Protein AF-A0A1Z8Z419-F1 (afdb_monomer)

Structure (mmCIF, N/CA/C/O backbone):
data_AF-A0A1Z8Z419-F1
#
_entry.id   AF-A0A1Z8Z419-F1
#
loop_
_atom_site.group_PDB
_atom_site.id
_atom_site.type_symbol
_atom_site.label_atom_id
_atom_site.label_alt_id
_atom_site.label_comp_id
_atom_site.label_asym_id
_atom_site.label_entity_id
_atom_site.label_seq_id
_atom_site.pdbx_PDB_ins_code
_atom_site.Cartn_x
_atom_site.Cartn_y
_atom_site.Cartn_z
_atom_site.occupancy
_atom_site.B_iso_or_equiv
_atom_site.auth_seq_id
_atom_site.auth_comp_id
_atom_site.auth_asym_id
_atom_site.auth_atom_id
_atom_site.pdbx_PDB_model_num
ATOM 1 N N . MET A 1 1 ? -2.558 16.679 44.660 1.00 35.88 1 MET A N 1
ATOM 2 C CA . MET A 1 1 ? -3.022 16.884 43.266 1.00 35.88 1 MET A CA 1
ATOM 3 C C . MET A 1 1 ? -3.114 15.535 42.572 1.00 35.88 1 MET A C 1
ATOM 5 O O . MET A 1 1 ? -2.219 14.718 42.742 1.00 35.88 1 MET A O 1
ATOM 9 N N . LYS A 1 2 ? -4.251 15.266 41.921 1.00 35.47 2 LYS A N 1
ATOM 10 C CA . LYS A 1 2 ? -4.724 13.932 41.516 1.00 35.47 2 LYS A CA 1
ATOM 11 C C . LYS A 1 2 ? -3.727 13.196 40.605 1.00 35.47 2 LYS A C 1
ATOM 13 O O . LYS A 1 2 ? -3.492 13.616 39.478 1.00 35.47 2 LYS A O 1
ATOM 18 N N . LYS A 1 3 ? -3.212 12.053 41.074 1.00 37.56 3 LYS A N 1
ATOM 19 C CA . LYS A 1 3 ? -2.674 10.998 40.206 1.00 37.56 3 LYS A CA 1
ATOM 20 C C . LYS A 1 3 ? -3.856 10.409 39.432 1.00 37.56 3 LYS A C 1
ATOM 22 O O . LYS A 1 3 ? -4.642 9.655 39.996 1.00 37.56 3 LYS A O 1
ATOM 27 N N . SER A 1 4 ? -4.009 10.801 38.171 1.00 37.88 4 SER A N 1
ATOM 28 C CA . SER A 1 4 ? -4.866 10.093 37.220 1.00 37.88 4 SER A CA 1
ATOM 29 C C . SER A 1 4 ? -4.265 8.706 37.001 1.00 37.88 4 SER A C 1
ATOM 31 O O . SER A 1 4 ? -3.250 8.566 36.319 1.00 37.88 4 SER A O 1
ATOM 33 N N . PHE A 1 5 ? -4.843 7.691 37.638 1.00 40.78 5 PHE A N 1
ATOM 34 C CA . PHE A 1 5 ? -4.544 6.300 37.329 1.00 40.78 5 PHE A CA 1
ATOM 35 C C . PHE A 1 5 ? -5.052 6.017 35.910 1.00 40.78 5 PHE A C 1
ATOM 37 O O . PHE A 1 5 ? -6.254 5.988 35.670 1.00 40.78 5 PHE A O 1
ATOM 44 N N . PHE A 1 6 ? -4.127 5.855 34.963 1.00 45.72 6 PHE A N 1
ATOM 45 C CA . PHE A 1 6 ? -4.425 5.388 33.611 1.00 45.72 6 PHE A CA 1
ATOM 46 C C . PHE A 1 6 ? -5.063 3.999 33.690 1.00 45.72 6 PHE A C 1
ATOM 48 O O . PHE A 1 6 ? -4.383 3.027 34.028 1.00 45.72 6 PHE A O 1
ATOM 55 N N . ASN A 1 7 ? -6.348 3.879 33.356 1.00 46.81 7 ASN A N 1
ATOM 56 C CA . ASN A 1 7 ? -7.024 2.586 33.312 1.00 46.81 7 ASN A CA 1
ATOM 57 C C . ASN A 1 7 ? -6.780 1.923 31.944 1.00 46.81 7 ASN A C 1
ATOM 59 O O . ASN A 1 7 ? -7.666 1.800 31.104 1.00 46.81 7 ASN A O 1
ATOM 63 N N . LYS A 1 8 ? -5.524 1.512 31.715 1.00 52.34 8 LYS A N 1
ATOM 64 C CA . LYS A 1 8 ? -4.985 0.969 30.448 1.00 52.34 8 LYS A CA 1
ATOM 65 C C . LYS A 1 8 ? -5.813 -0.194 29.857 1.00 52.34 8 LYS A C 1
ATOM 67 O O . LYS A 1 8 ? -5.704 -0.474 28.666 1.00 52.34 8 LYS A O 1
ATOM 72 N N . ASN A 1 9 ? -6.634 -0.855 30.678 1.00 57.41 9 ASN A N 1
ATOM 73 C CA . ASN A 1 9 ? -7.455 -2.007 30.302 1.00 57.41 9 ASN A CA 1
ATOM 74 C C . ASN A 1 9 ? -8.809 -1.655 29.666 1.00 57.41 9 ASN A C 1
ATOM 76 O O . ASN A 1 9 ? -9.369 -2.509 28.987 1.00 57.41 9 ASN A O 1
ATOM 80 N N . GLU A 1 10 ? -9.343 -0.443 29.849 1.00 71.38 10 GLU A N 1
ATOM 81 C CA . GLU A 1 10 ? -10.640 -0.079 29.255 1.00 71.38 10 GLU A CA 1
ATOM 82 C C . GLU A 1 10 ? -10.502 0.499 27.845 1.00 71.38 10 GLU A C 1
ATOM 84 O O . GLU A 1 10 ? -11.386 0.293 27.014 1.00 71.38 10 GLU A O 1
ATOM 89 N N . 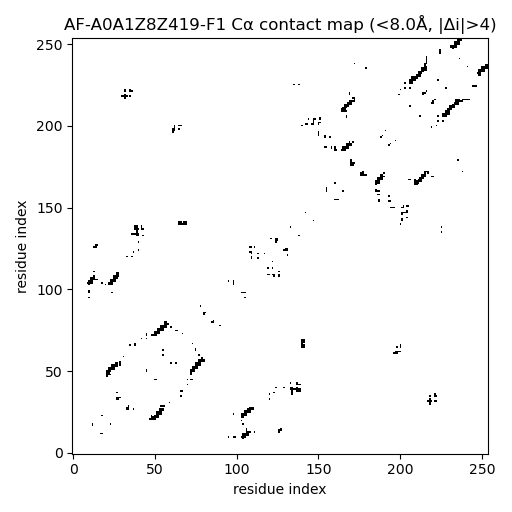THR A 1 11 ? -9.414 1.214 27.559 1.00 86.50 11 THR A N 1
ATOM 90 C CA . THR A 1 11 ? -9.189 1.887 26.269 1.00 86.50 11 THR A CA 1
ATOM 91 C C . THR A 1 11 ? -8.845 0.894 25.154 1.00 86.50 11 THR A C 1
ATOM 93 O O . THR A 1 11 ? -9.251 1.076 24.007 1.00 86.50 11 THR A O 1
ATOM 96 N N . LEU A 1 12 ? -8.119 -0.181 25.470 1.00 90.88 12 LEU A N 1
ATOM 97 C CA . LEU A 1 12 ? -7.667 -1.168 24.490 1.00 90.88 12 LEU A CA 1
ATOM 98 C C . LEU A 1 12 ? -8.714 -2.261 24.261 1.00 90.88 12 LEU A C 1
ATOM 100 O O . LEU A 1 12 ? -9.163 -2.922 25.195 1.00 90.88 12 LEU A O 1
ATOM 104 N N . VAL A 1 13 ? -9.013 -2.535 22.994 1.00 91.19 13 VAL A N 1
ATOM 105 C CA . VAL A 1 13 ? -9.854 -3.663 22.589 1.00 91.19 13 VAL A CA 1
ATOM 106 C C . VAL A 1 13 ? -9.100 -4.610 21.662 1.00 91.19 13 VAL A C 1
ATOM 108 O O . VAL A 1 13 ? -8.218 -4.211 20.900 1.00 91.19 13 VAL A O 1
ATOM 111 N N . LYS A 1 14 ? -9.468 -5.893 21.714 1.00 87.31 14 LYS A N 1
ATOM 112 C CA . LYS A 1 14 ? -8.864 -6.951 20.890 1.00 87.31 14 LYS A CA 1
ATOM 113 C C . LYS A 1 14 ? -9.718 -7.314 19.683 1.00 87.31 14 LYS A C 1
ATOM 115 O O . LYS A 1 14 ? -9.192 -7.792 18.682 1.00 87.31 14 LYS A O 1
ATOM 120 N N . LYS A 1 15 ? -11.033 -7.120 19.783 1.00 89.19 15 LYS A N 1
ATOM 121 C CA . LYS A 1 15 ? -12.026 -7.484 18.767 1.00 89.19 15 LYS A CA 1
ATOM 122 C C . LYS A 1 15 ? -12.908 -6.279 18.464 1.00 89.19 15 LYS A C 1
ATOM 124 O O . LYS A 1 15 ? -13.294 -5.567 19.387 1.00 89.19 15 LYS A O 1
ATOM 129 N N . LEU A 1 16 ? -13.316 -6.124 17.203 1.00 90.00 16 LEU A N 1
ATOM 130 C CA . LEU A 1 16 ? -14.263 -5.073 16.798 1.00 90.00 16 LEU A CA 1
ATOM 131 C C . LEU A 1 16 ? -15.574 -5.119 17.590 1.00 90.00 16 LEU A C 1
ATOM 133 O O . LEU A 1 16 ? -16.093 -4.080 17.963 1.00 90.00 16 LEU A O 1
ATOM 137 N N . SER A 1 17 ? -16.064 -6.313 17.937 1.00 89.31 17 SER A N 1
ATO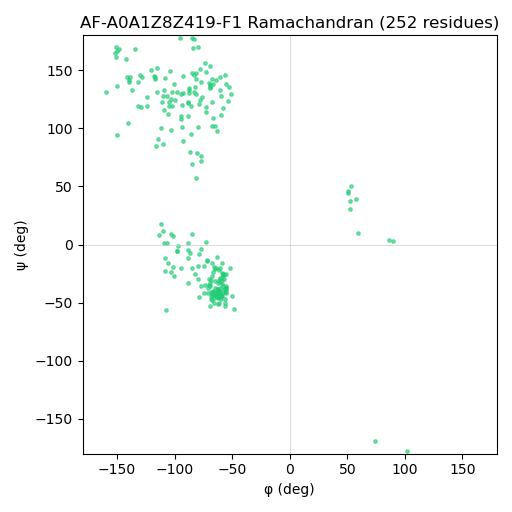M 138 C CA . SER A 1 17 ? -17.308 -6.485 18.704 1.00 89.31 17 SER A CA 1
ATOM 139 C C . SER A 1 17 ? -17.276 -5.897 20.124 1.00 89.31 17 SER A C 1
ATOM 141 O O . SER A 1 17 ? -18.302 -5.890 20.798 1.00 89.31 17 SER A O 1
ATOM 143 N N . GLN A 1 18 ? -16.102 -5.493 20.620 1.00 90.06 18 GLN A N 1
ATOM 144 C CA . GLN A 1 18 ? -15.946 -4.827 21.917 1.00 90.06 18 GLN A CA 1
ATOM 145 C C . GLN A 1 18 ? -16.092 -3.303 21.812 1.00 90.06 18 GLN A C 1
ATOM 147 O O . GLN A 1 18 ? -16.200 -2.640 22.839 1.00 90.06 18 GLN A O 1
ATOM 152 N N . VAL A 1 19 ? -16.094 -2.753 20.597 1.00 90.88 19 VAL A N 1
ATOM 153 C CA . VAL A 1 19 ? -16.373 -1.340 20.350 1.00 90.88 19 VAL A CA 1
ATOM 154 C C . VAL A 1 19 ? -17.885 -1.179 20.241 1.00 90.88 19 VAL A C 1
ATOM 156 O O . VAL A 1 19 ? -18.521 -1.818 19.406 1.00 90.88 19 VAL A O 1
ATOM 159 N N . LYS A 1 20 ? -18.461 -0.378 21.137 1.00 86.31 20 LYS A N 1
ATOM 160 C CA . LYS A 1 20 ? -19.891 -0.032 21.141 1.00 86.31 20 LYS A CA 1
ATOM 161 C C . LYS A 1 20 ? -20.148 1.357 20.557 1.00 86.31 20 LYS A C 1
ATOM 163 O O . LYS A 1 20 ? -21.274 1.640 20.173 1.00 86.31 20 LYS A O 1
ATOM 168 N N . ASP A 1 21 ? -19.112 2.187 20.514 1.00 88.56 21 ASP A N 1
ATOM 169 C CA . ASP A 1 21 ? -19.155 3.551 20.010 1.00 88.56 21 ASP A CA 1
ATOM 170 C C . ASP A 1 21 ? -19.145 3.582 18.478 1.00 88.56 21 ASP A C 1
ATOM 172 O O . ASP A 1 21 ? -18.520 2.743 17.830 1.00 88.56 21 ASP A O 1
ATOM 176 N N . ASP A 1 22 ? -19.747 4.619 17.896 1.00 93.38 22 ASP A N 1
ATOM 177 C CA . ASP A 1 22 ? -19.717 4.861 16.447 1.00 93.38 22 ASP A CA 1
ATOM 178 C C . ASP A 1 22 ? -18.338 5.342 15.953 1.00 93.38 22 ASP A C 1
ATOM 180 O O . ASP A 1 22 ? -18.170 5.694 14.783 1.00 93.38 22 ASP A O 1
ATOM 184 N N . SER A 1 23 ? -17.344 5.436 16.838 1.00 97.00 23 SER A N 1
ATOM 185 C CA . SER A 1 23 ? -16.003 5.914 16.521 1.00 97.00 23 SER A CA 1
ATOM 186 C C . SER A 1 23 ? -14.926 5.104 17.228 1.00 97.00 23 SER A C 1
ATOM 188 O O . SER A 1 23 ? -15.074 4.741 18.393 1.00 97.00 23 SER A O 1
ATOM 190 N N . LEU A 1 24 ? -13.814 4.845 16.541 1.00 97.31 24 LEU A N 1
ATOM 191 C CA . LEU A 1 24 ? -12.664 4.160 17.131 1.00 97.31 24 LEU A CA 1
ATOM 192 C C . LEU A 1 24 ? -11.337 4.621 16.541 1.00 97.31 24 LEU A C 1
ATOM 194 O O . LEU A 1 24 ? -11.284 5.244 15.482 1.00 97.31 24 LEU A O 1
ATOM 198 N N . ILE A 1 25 ? -10.257 4.218 17.201 1.00 98.00 25 ILE A N 1
ATOM 199 C CA . ILE A 1 25 ? -8.910 4.246 16.643 1.00 98.00 25 ILE A CA 1
ATOM 200 C C . ILE A 1 25 ? -8.528 2.828 16.218 1.00 98.00 25 ILE A C 1
ATOM 202 O O . ILE A 1 25 ? -8.645 1.888 17.006 1.00 98.00 25 ILE A O 1
ATOM 206 N N . ILE A 1 26 ? -8.025 2.668 14.996 1.00 97.12 26 ILE A N 1
ATOM 207 C CA . ILE A 1 26 ? -7.400 1.426 14.535 1.00 97.12 26 ILE A CA 1
ATOM 208 C C . ILE A 1 26 ? -5.892 1.648 14.498 1.00 97.12 26 ILE A C 1
ATOM 210 O O . ILE A 1 26 ? -5.388 2.510 13.780 1.00 97.12 26 ILE A O 1
ATOM 214 N N . PHE A 1 27 ? -5.175 0.847 15.279 1.00 95.25 27 PHE A N 1
ATOM 215 C CA . PHE A 1 27 ? -3.720 0.830 15.355 1.00 95.25 27 PHE A CA 1
ATOM 216 C C . PHE A 1 27 ? -3.211 -0.476 14.721 1.00 95.25 27 PHE A C 1
ATOM 218 O O . PHE A 1 27 ? -3.091 -1.483 15.428 1.00 95.25 27 PHE A O 1
ATOM 225 N N . PRO A 1 28 ? -2.999 -0.523 13.391 1.00 93.44 28 PRO A N 1
ATOM 226 C CA . PRO A 1 28 ? -2.475 -1.702 12.707 1.00 93.44 28 PRO A CA 1
ATOM 227 C C . PRO A 1 28 ? -0.947 -1.763 12.795 1.00 93.44 28 PRO A C 1
ATOM 229 O O . PRO A 1 28 ? -0.302 -0.835 13.287 1.00 93.44 28 PRO A O 1
ATOM 232 N N . HIS A 1 29 ? -0.353 -2.836 12.265 1.00 90.56 29 HIS A N 1
ATOM 233 C CA . HIS A 1 29 ? 1.060 -2.788 11.888 1.00 90.56 29 HIS A CA 1
ATOM 234 C C . HIS A 1 29 ? 1.310 -1.633 10.924 1.00 90.56 29 HIS A C 1
ATOM 236 O O . HIS A 1 29 ? 0.516 -1.353 10.028 1.00 90.56 29 HIS A O 1
ATOM 242 N N . LEU A 1 30 ? 2.420 -0.940 11.146 1.00 91.50 30 LEU A N 1
ATOM 243 C CA . LEU A 1 30 ? 2.647 0.381 10.573 1.00 91.50 30 LEU A CA 1
ATOM 244 C C . LEU A 1 30 ? 3.496 0.348 9.293 1.00 91.50 30 LEU A C 1
ATOM 246 O O . LEU A 1 30 ? 3.771 1.399 8.716 1.00 91.50 30 LEU A O 1
ATOM 250 N N . GLY A 1 31 ? 3.952 -0.828 8.853 1.00 91.75 31 GLY A N 1
ATOM 251 C CA . GLY A 1 31 ? 4.636 -0.974 7.572 1.00 91.75 31 GLY A CA 1
ATOM 252 C C . GLY A 1 31 ? 3.692 -0.647 6.415 1.00 91.75 31 GLY A C 1
ATOM 253 O O . GLY A 1 31 ? 2.524 -1.021 6.444 1.00 91.75 31 GLY A O 1
ATOM 254 N N . LEU A 1 32 ? 4.183 0.022 5.367 1.00 94.25 32 LEU A N 1
ATOM 255 C CA . LEU A 1 32 ? 3.339 0.378 4.217 1.00 94.25 32 LEU A CA 1
ATOM 256 C C . LEU A 1 32 ? 2.713 -0.863 3.549 1.00 94.25 32 LEU A C 1
ATOM 258 O O . LEU A 1 32 ? 1.567 -0.817 3.115 1.00 94.25 32 LEU A O 1
ATOM 262 N N . GLY A 1 33 ? 3.429 -1.993 3.529 1.00 94.69 33 GLY A N 1
ATOM 263 C CA . GLY A 1 33 ? 2.888 -3.274 3.066 1.00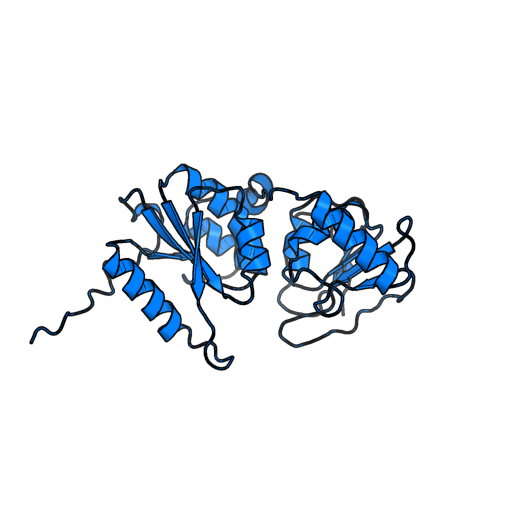 94.69 33 GLY A CA 1
ATOM 264 C C . GLY A 1 33 ? 1.703 -3.757 3.906 1.00 94.69 33 GLY A C 1
ATOM 265 O O . GLY A 1 33 ? 0.670 -4.120 3.349 1.00 94.69 33 GLY A O 1
ATOM 266 N N . ASP A 1 34 ? 1.802 -3.679 5.236 1.00 94.12 34 ASP A N 1
ATOM 267 C CA . ASP A 1 34 ? 0.699 -4.026 6.141 1.00 94.12 34 ASP A CA 1
ATOM 268 C C . ASP A 1 34 ? -0.518 -3.121 5.923 1.00 94.12 34 ASP A C 1
ATOM 270 O O . ASP A 1 34 ? -1.655 -3.587 5.969 1.00 94.12 34 ASP A O 1
ATOM 274 N N . GLN A 1 35 ? -0.296 -1.834 5.658 1.00 96.38 35 GLN A N 1
ATOM 275 C CA . GLN A 1 35 ? -1.367 -0.873 5.387 1.00 96.38 35 GLN A CA 1
ATOM 276 C C . GLN A 1 35 ? -2.104 -1.200 4.080 1.00 96.38 35 GLN A C 1
ATOM 278 O O . GLN A 1 35 ? -3.334 -1.216 4.059 1.00 96.38 35 GLN A O 1
ATOM 283 N N . ILE A 1 36 ? -1.369 -1.552 3.019 1.00 97.75 36 ILE A N 1
ATOM 284 C CA . ILE A 1 36 ? -1.935 -2.015 1.740 1.00 97.75 36 ILE A CA 1
ATOM 285 C C . ILE A 1 36 ? -2.768 -3.286 1.947 1.00 97.75 36 ILE A C 1
ATOM 287 O O . ILE A 1 36 ? -3.901 -3.378 1.479 1.00 97.75 36 ILE A O 1
ATOM 291 N N . ILE A 1 37 ? -2.243 -4.248 2.709 1.00 96.31 37 ILE A N 1
ATOM 292 C CA . ILE A 1 37 ? -2.949 -5.488 3.053 1.00 96.31 37 ILE A CA 1
ATOM 293 C C . ILE A 1 37 ? -4.238 -5.194 3.831 1.00 96.31 37 ILE A C 1
ATOM 295 O O . ILE A 1 37 ? -5.262 -5.841 3.594 1.00 96.31 37 ILE A O 1
ATOM 299 N N . ASN A 1 38 ? -4.209 -4.234 4.756 1.00 96.31 38 ASN A N 1
ATOM 300 C CA . ASN A 1 38 ? -5.346 -3.894 5.609 1.00 96.31 38 ASN A CA 1
ATOM 301 C C . ASN A 1 38 ? -6.400 -3.013 4.926 1.00 96.31 38 ASN A C 1
ATOM 303 O O . ASN A 1 38 ? -7.534 -3.012 5.396 1.00 96.31 38 ASN A O 1
ATOM 307 N N . LYS A 1 39 ? -6.097 -2.325 3.817 1.00 97.62 39 LYS A N 1
ATOM 308 C CA . LYS A 1 39 ? -7.058 -1.442 3.125 1.00 97.62 39 LYS A CA 1
ATOM 309 C C . LYS A 1 39 ? -8.408 -2.117 2.860 1.00 97.62 39 LYS A C 1
ATOM 311 O O . LYS A 1 39 ? -9.446 -1.527 3.146 1.00 97.62 39 LYS A O 1
ATOM 316 N N . GLY A 1 40 ? -8.405 -3.369 2.394 1.00 97.44 40 GLY A N 1
ATOM 317 C CA . GLY A 1 40 ? -9.636 -4.133 2.164 1.00 97.44 40 GLY A CA 1
ATOM 318 C C . GLY A 1 40 ? -10.480 -4.332 3.430 1.00 97.44 40 GLY A C 1
ATOM 319 O O . GLY A 1 40 ? -11.689 -4.100 3.420 1.00 97.44 40 GLY A O 1
ATOM 320 N N . ALA A 1 41 ? -9.843 -4.676 4.552 1.00 96.56 41 ALA A N 1
ATOM 321 C CA . ALA A 1 41 ? -10.500 -4.731 5.854 1.00 96.56 41 ALA A CA 1
ATOM 322 C C . ALA A 1 41 ? -11.028 -3.359 6.287 1.00 96.56 41 ALA A C 1
ATOM 324 O O . ALA A 1 41 ? -12.170 -3.272 6.726 1.00 96.56 41 ALA A O 1
ATOM 325 N N . ILE A 1 42 ? -10.245 -2.287 6.139 1.00 97.69 42 ILE A N 1
ATOM 326 C CA . ILE A 1 42 ? -10.684 -0.937 6.516 1.00 97.69 42 ILE A CA 1
ATOM 327 C C . ILE A 1 42 ? -11.903 -0.501 5.693 1.00 97.69 42 ILE A C 1
ATOM 329 O O . ILE A 1 42 ? -12.845 0.019 6.279 1.00 97.69 42 ILE A O 1
ATOM 333 N N . ASN A 1 43 ? -11.955 -0.804 4.392 1.00 97.56 43 ASN A N 1
ATOM 334 C CA . ASN A 1 43 ? -13.127 -0.555 3.539 1.00 97.56 43 ASN A CA 1
ATOM 335 C C . ASN A 1 43 ? -14.390 -1.311 4.002 1.00 97.56 43 ASN A C 1
ATOM 337 O O . ASN A 1 43 ? -15.512 -0.851 3.791 1.00 97.56 43 ASN A O 1
ATOM 341 N N . VAL A 1 44 ? -14.238 -2.488 4.615 1.00 96.75 44 VAL A N 1
ATOM 342 C CA . VAL A 1 44 ? -15.366 -3.243 5.189 1.00 96.75 44 VAL A CA 1
ATOM 343 C C . VAL A 1 44 ? -15.765 -2.664 6.544 1.00 96.75 44 VAL A C 1
ATOM 345 O O . VAL A 1 44 ? -16.949 -2.476 6.817 1.00 96.75 44 VAL A O 1
ATOM 348 N N . VAL A 1 45 ? -14.781 -2.375 7.396 1.00 96.06 45 VAL A N 1
ATOM 349 C CA . VAL A 1 45 ? -14.998 -1.870 8.754 1.00 96.06 45 VAL A CA 1
ATOM 350 C C . VAL A 1 45 ? -15.610 -0.472 8.728 1.00 96.06 45 VAL A C 1
ATOM 352 O O . VAL A 1 45 ? -16.550 -0.230 9.480 1.00 96.06 45 VAL A O 1
ATOM 355 N N . SER A 1 46 ? -15.156 0.413 7.836 1.00 96.69 46 SER A N 1
ATOM 356 C CA . SER A 1 46 ? -15.626 1.800 7.724 1.00 96.69 46 SER A CA 1
ATOM 357 C C . SER A 1 46 ? -17.132 1.917 7.502 1.00 96.69 46 SER A C 1
ATOM 359 O O . SER A 1 46 ? -17.730 2.887 7.944 1.00 96.69 46 SER A O 1
ATOM 361 N N . LYS A 1 47 ? -17.787 0.908 6.922 1.00 95.44 47 LYS A N 1
ATOM 362 C CA . LYS A 1 47 ? -19.249 0.890 6.738 1.00 95.44 47 LYS A CA 1
ATOM 363 C C . LYS A 1 47 ? -20.040 0.869 8.052 1.00 95.44 47 LYS A C 1
ATOM 365 O O . LYS A 1 47 ? -21.219 1.199 8.046 1.00 95.44 47 LYS A O 1
ATOM 370 N N . ASN A 1 48 ? -19.413 0.464 9.157 1.00 94.88 48 ASN A N 1
ATOM 371 C CA . ASN A 1 48 ? -20.070 0.279 10.454 1.00 94.88 48 ASN A CA 1
ATOM 372 C C . ASN A 1 48 ? -19.723 1.368 11.480 1.00 94.88 48 ASN A C 1
ATOM 374 O O . ASN A 1 48 ? -20.170 1.281 12.619 1.00 94.88 48 ASN A O 1
ATOM 378 N N . PHE A 1 49 ? -18.917 2.367 11.109 1.00 96.75 49 PHE A N 1
ATOM 379 C CA . PHE A 1 49 ? -18.471 3.421 12.020 1.00 96.75 49 PHE A CA 1
ATOM 380 C C . PHE A 1 49 ? -18.656 4.796 11.381 1.00 96.75 49 PHE A C 1
ATOM 382 O O . PHE A 1 49 ? -18.351 5.000 10.209 1.00 96.75 49 PHE A O 1
ATOM 389 N N . LYS A 1 50 ? -19.104 5.775 12.169 1.00 97.31 50 LYS A N 1
ATOM 390 C CA . LYS A 1 50 ? -19.183 7.178 11.737 1.00 97.31 50 LYS A CA 1
ATOM 391 C C . LYS A 1 50 ? -17.806 7.813 11.588 1.00 97.31 50 LYS A C 1
ATOM 393 O O . LYS A 1 50 ? -17.652 8.723 10.783 1.00 97.31 50 LYS A O 1
ATOM 398 N N . LYS A 1 51 ? -16.817 7.358 12.365 1.00 98.25 51 LYS A N 1
ATOM 399 C CA . LYS A 1 51 ? -15.441 7.858 12.289 1.00 98.25 51 LYS A CA 1
ATOM 400 C C . LYS A 1 51 ? -14.426 6.783 12.662 1.00 98.25 51 LYS A C 1
ATOM 402 O O . LYS A 1 51 ? -14.571 6.093 13.666 1.00 98.25 51 LYS A O 1
ATOM 407 N N . ILE A 1 52 ? -13.355 6.681 11.893 1.00 98.50 52 ILE A N 1
ATOM 408 C CA . ILE A 1 52 ? -12.196 5.851 12.206 1.00 98.50 52 ILE A CA 1
ATOM 409 C C . ILE A 1 52 ? -10.966 6.743 12.189 1.00 98.50 52 ILE A C 1
ATOM 411 O O . ILE A 1 52 ? -10.701 7.415 11.199 1.00 98.50 52 ILE A O 1
ATOM 415 N N . TYR A 1 53 ? -10.188 6.711 13.262 1.00 98.44 53 TYR A N 1
ATOM 416 C CA . TYR A 1 53 ? -8.843 7.270 13.284 1.00 98.44 53 TYR A CA 1
ATOM 417 C C . TYR A 1 53 ? -7.852 6.151 12.966 1.00 98.44 53 TYR A C 1
ATOM 419 O O . TYR A 1 53 ? -7.693 5.218 13.758 1.00 98.44 53 TYR A O 1
ATOM 427 N N . LEU A 1 54 ? -7.214 6.198 11.802 1.00 98.31 54 LEU A N 1
ATOM 428 C CA . LEU A 1 54 ? -6.286 5.165 11.356 1.00 98.31 54 LEU A CA 1
ATOM 429 C C . LEU A 1 54 ? -4.842 5.600 11.593 1.00 98.31 54 LEU A C 1
ATOM 431 O O . LEU A 1 54 ? -4.409 6.643 11.110 1.00 98.31 54 LEU A O 1
ATOM 435 N N . VAL A 1 55 ? -4.080 4.789 12.323 1.00 97.50 55 VAL A N 1
ATOM 436 C CA . VAL A 1 55 ? -2.709 5.147 12.700 1.00 97.50 55 VAL A CA 1
ATOM 437 C C . VAL A 1 55 ? -1.700 4.738 11.627 1.00 97.50 55 VAL A C 1
ATOM 439 O O . VAL A 1 55 ? -1.725 3.609 11.131 1.00 97.50 55 VAL A O 1
ATOM 442 N N . SER A 1 56 ? -0.776 5.646 11.298 1.00 96.06 56 SER A N 1
ATOM 443 C CA . SER A 1 56 ? 0.350 5.373 10.396 1.00 96.06 56 SER A CA 1
ATOM 444 C C . SER A 1 56 ? 1.574 6.240 10.696 1.00 96.06 56 SER A C 1
ATOM 446 O O . SER A 1 56 ? 1.490 7.252 11.390 1.00 96.06 56 SER A O 1
ATOM 448 N N . TRP A 1 57 ? 2.733 5.862 10.158 1.00 93.69 57 TRP A N 1
ATOM 449 C CA . TRP A 1 57 ? 3.931 6.696 10.239 1.00 93.69 57 TRP A CA 1
ATOM 450 C C . TRP A 1 57 ? 3.807 7.946 9.371 1.00 93.69 57 TRP A C 1
ATOM 452 O O . TRP A 1 57 ? 3.423 7.848 8.205 1.00 93.69 57 TRP A O 1
ATOM 462 N N . ARG A 1 58 ? 4.273 9.095 9.880 1.00 93.38 58 ARG A N 1
ATOM 463 C CA . ARG A 1 58 ? 4.324 10.346 9.105 1.00 93.38 58 ARG A CA 1
ATOM 464 C C . ARG A 1 58 ? 5.099 10.217 7.797 1.00 93.38 58 ARG A C 1
ATOM 466 O O . ARG A 1 58 ? 4.686 10.759 6.782 1.00 93.38 58 ARG A O 1
ATOM 473 N N . LYS A 1 59 ? 6.190 9.444 7.779 1.00 91.25 59 LYS A N 1
ATOM 474 C CA . LYS A 1 59 ? 6.996 9.224 6.561 1.00 91.25 59 LYS A CA 1
ATOM 475 C C . LYS A 1 59 ? 6.212 8.610 5.390 1.00 91.25 59 LYS A C 1
ATOM 477 O O . LYS A 1 59 ? 6.713 8.619 4.271 1.00 91.25 59 LYS A O 1
ATOM 482 N N . PHE A 1 60 ? 5.031 8.043 5.647 1.00 94.25 60 PHE A N 1
ATOM 483 C CA . PHE A 1 60 ? 4.140 7.490 4.630 1.00 94.25 60 PHE A CA 1
ATOM 484 C C . PHE A 1 60 ? 2.950 8.403 4.311 1.00 94.25 60 PHE A C 1
ATOM 486 O O . PHE A 1 60 ? 2.067 7.965 3.586 1.00 94.25 60 PHE A O 1
ATOM 493 N N . GLN A 1 61 ? 2.917 9.644 4.812 1.00 95.88 61 GLN A N 1
ATOM 494 C CA . GLN A 1 61 ? 1.773 10.552 4.696 1.00 95.88 61 GLN A CA 1
ATOM 495 C C . GLN A 1 61 ? 1.219 10.636 3.266 1.00 95.88 61 GLN A C 1
ATOM 497 O O . GLN A 1 61 ? 0.065 10.284 3.063 1.00 95.88 61 GLN A O 1
ATOM 502 N N . ASN A 1 62 ? 2.045 10.969 2.267 1.00 95.88 62 ASN A N 1
ATOM 503 C CA . ASN A 1 62 ? 1.590 11.078 0.871 1.00 95.88 62 ASN A CA 1
ATOM 504 C C . ASN A 1 62 ? 0.910 9.797 0.365 1.00 95.88 62 ASN A C 1
ATOM 506 O O . ASN A 1 62 ? -0.111 9.853 -0.311 1.00 95.88 62 ASN A O 1
ATOM 510 N N . SER A 1 63 ? 1.469 8.634 0.707 1.00 96.62 63 SER A N 1
ATOM 511 C CA . SER A 1 63 ? 0.907 7.340 0.315 1.00 96.62 63 SER A CA 1
ATOM 512 C C . SER A 1 63 ? -0.388 7.036 1.076 1.00 96.62 63 SER A C 1
ATOM 514 O O . SER A 1 63 ? -1.346 6.541 0.497 1.00 96.62 63 SER A O 1
ATOM 516 N N . MET A 1 64 ? -0.438 7.322 2.375 1.00 97.62 64 MET A N 1
ATOM 517 C CA . MET A 1 64 ? -1.583 6.993 3.225 1.00 97.62 64 MET A CA 1
ATOM 518 C C . MET A 1 64 ? -2.778 7.914 2.984 1.00 97.62 64 MET A C 1
ATOM 520 O O . MET A 1 64 ? -3.896 7.415 2.890 1.00 97.62 64 MET A O 1
ATOM 524 N N . ASP A 1 65 ? -2.539 9.219 2.832 1.00 97.19 65 ASP A N 1
ATOM 525 C CA . ASP A 1 65 ? -3.569 10.189 2.454 1.00 97.19 65 ASP A CA 1
ATOM 526 C C . ASP A 1 65 ? -4.196 9.779 1.113 1.00 97.19 65 ASP A C 1
ATOM 528 O O . ASP A 1 65 ? -5.415 9.765 0.982 1.00 97.19 65 ASP A O 1
ATOM 532 N N . TYR A 1 66 ? -3.379 9.335 0.149 1.00 97.62 66 TYR A N 1
ATOM 533 C CA . TYR A 1 66 ? -3.863 8.832 -1.138 1.00 97.62 66 TYR A CA 1
ATOM 534 C C . TYR A 1 66 ? -4.644 7.512 -1.013 1.00 97.62 66 TYR A C 1
ATOM 536 O O . TYR A 1 66 ? -5.738 7.380 -1.556 1.00 97.62 66 TYR A O 1
ATOM 544 N N . LEU A 1 67 ? -4.113 6.530 -0.273 1.00 97.75 67 LEU A N 1
ATOM 545 C CA . LEU A 1 67 ? -4.725 5.204 -0.090 1.00 97.75 67 LEU A CA 1
ATOM 546 C C . LEU A 1 67 ? -6.127 5.268 0.533 1.00 97.75 67 LEU A C 1
ATOM 548 O O . LEU A 1 67 ? -6.946 4.379 0.297 1.00 97.75 67 LEU A O 1
ATOM 552 N N . TYR A 1 68 ? -6.385 6.274 1.368 1.00 97.81 68 TYR A N 1
ATOM 553 C CA . TYR A 1 68 ? -7.636 6.421 2.112 1.00 97.81 68 TYR A CA 1
ATOM 554 C C . TYR A 1 68 ? -8.477 7.629 1.683 1.00 97.81 68 TYR A C 1
ATOM 556 O O . TYR A 1 68 ? -9.499 7.888 2.312 1.00 97.81 68 TYR A O 1
ATOM 564 N N . ALA A 1 69 ? -8.110 8.318 0.597 1.00 96.56 69 ALA A N 1
ATOM 565 C CA . ALA A 1 69 ? -8.830 9.488 0.088 1.00 96.56 69 ALA A CA 1
ATOM 566 C C . ALA A 1 69 ? -10.302 9.208 -0.275 1.00 96.56 69 ALA A C 1
ATOM 568 O O . ALA A 1 69 ? -11.123 10.118 -0.256 1.00 96.56 69 ALA A O 1
ATOM 569 N N . ASP A 1 70 ? -10.647 7.955 -0.589 1.00 95.81 70 ASP A N 1
ATOM 570 C CA . ASP A 1 70 ? -12.010 7.509 -0.902 1.00 95.81 70 ASP A CA 1
ATOM 571 C C . ASP A 1 70 ? -12.901 7.297 0.336 1.00 95.81 70 ASP A C 1
ATOM 573 O O . ASP A 1 70 ? -14.096 7.039 0.191 1.00 95.81 70 ASP A O 1
ATOM 577 N N . LEU A 1 71 ? -12.347 7.373 1.550 1.00 97.12 71 LEU A N 1
ATOM 578 C CA . LEU A 1 71 ? -13.073 7.129 2.794 1.00 97.12 71 LEU A CA 1
ATOM 579 C C . LEU A 1 71 ? -13.176 8.397 3.649 1.00 97.12 71 LEU A C 1
ATOM 581 O O . LEU A 1 71 ? -12.360 8.630 4.536 1.00 97.12 71 LEU A O 1
ATOM 585 N N . GLU A 1 72 ? -14.245 9.170 3.460 1.00 96.62 72 GLU A N 1
ATOM 586 C CA . GLU A 1 72 ? -14.493 10.426 4.195 1.00 96.62 72 GLU A CA 1
ATOM 587 C C . GLU A 1 72 ? -14.564 10.250 5.724 1.00 96.62 72 GLU A C 1
ATOM 589 O O . GLU A 1 72 ? -14.254 11.160 6.498 1.00 96.62 72 GLU A O 1
ATOM 594 N N . ASN A 1 73 ? -14.963 9.062 6.183 1.00 98.00 73 ASN A N 1
ATOM 595 C CA . ASN A 1 73 ? -15.052 8.734 7.600 1.00 98.00 73 ASN A CA 1
ATOM 596 C C . ASN A 1 73 ? -13.750 8.169 8.191 1.00 98.00 73 ASN A C 1
ATOM 598 O O . ASN A 1 73 ? -13.727 7.853 9.382 1.00 98.00 73 ASN A O 1
ATOM 602 N N . VAL A 1 74 ? -12.672 8.053 7.411 1.00 98.38 74 VAL A N 1
ATOM 603 C CA . VAL A 1 74 ? -11.346 7.649 7.894 1.00 98.38 74 VAL A CA 1
ATOM 604 C C . VAL A 1 74 ? -10.434 8.871 7.964 1.00 98.38 74 VAL A C 1
ATOM 606 O O . VAL A 1 74 ? -10.210 9.562 6.982 1.00 98.38 74 VAL A O 1
ATOM 609 N N . GLU A 1 75 ? -9.887 9.140 9.145 1.00 98.12 75 GLU A N 1
ATOM 610 C CA . GLU A 1 75 ? -8.915 10.206 9.381 1.00 98.12 75 GLU A CA 1
ATOM 611 C C . GLU A 1 75 ? -7.575 9.618 9.792 1.00 98.12 75 GLU A C 1
ATOM 613 O O . GLU A 1 75 ? -7.495 8.770 10.683 1.00 98.12 75 GLU A O 1
ATOM 618 N N . MET A 1 76 ? -6.511 10.086 9.152 1.00 98.00 76 MET A N 1
ATOM 619 C CA . MET A 1 76 ? -5.168 9.614 9.438 1.00 98.00 76 MET A CA 1
ATOM 620 C C . MET A 1 76 ? -4.625 10.248 10.722 1.00 98.00 76 MET A C 1
ATOM 622 O O . MET A 1 76 ? -4.529 11.466 10.847 1.00 98.00 76 MET A O 1
ATOM 626 N N . LEU A 1 77 ? -4.213 9.406 11.669 1.00 97.00 77 LEU A N 1
ATOM 627 C CA . LEU A 1 77 ? -3.486 9.804 12.869 1.00 97.00 77 LEU A CA 1
ATOM 628 C C . LEU A 1 77 ? -2.009 9.458 12.677 1.00 97.00 77 LEU A C 1
ATOM 630 O O . LEU A 1 77 ? -1.581 8.313 12.850 1.00 97.00 77 LEU A O 1
ATOM 634 N N . TYR A 1 78 ? -1.225 10.462 12.293 1.00 95.44 78 TYR A N 1
ATOM 635 C CA . TYR A 1 78 ? 0.195 10.285 12.023 1.00 95.44 78 TYR A CA 1
ATOM 636 C C . TYR A 1 78 ? 1.039 10.315 13.291 1.00 95.44 78 TYR A C 1
ATOM 638 O O . TYR A 1 78 ? 0.889 11.191 14.141 1.00 95.44 78 TYR A O 1
ATOM 646 N N . ILE A 1 79 ? 1.977 9.375 13.376 1.00 92.62 79 ILE A N 1
ATOM 647 C CA . ILE A 1 79 ? 3.013 9.354 14.406 1.00 92.62 79 ILE A CA 1
ATOM 648 C C . ILE A 1 79 ? 4.382 9.687 13.804 1.00 92.62 79 ILE A C 1
ATOM 650 O O . ILE A 1 79 ? 4.777 9.156 12.759 1.00 92.62 79 ILE A O 1
ATOM 654 N N . GLU A 1 80 ? 5.101 10.581 14.479 1.00 86.12 80 GLU A N 1
ATOM 655 C CA . GLU A 1 80 ? 6.449 11.004 14.103 1.00 86.12 80 GLU A CA 1
ATOM 656 C C . GLU A 1 80 ? 7.484 10.079 14.740 1.00 86.12 80 GLU A C 1
ATOM 658 O O . GLU A 1 80 ? 7.519 9.990 15.970 1.00 86.12 80 GLU A O 1
ATOM 663 N N . PRO A 1 81 ? 8.353 9.412 13.966 1.00 72.44 81 PRO A N 1
ATOM 664 C CA . PRO A 1 81 ? 9.480 8.715 14.557 1.00 72.44 81 PRO A CA 1
ATOM 665 C C . PRO A 1 81 ? 10.465 9.729 15.167 1.00 72.44 81 PRO A C 1
ATOM 667 O O . PRO A 1 81 ? 10.980 10.600 14.470 1.00 72.44 81 PRO A O 1
ATOM 670 N N . LYS A 1 82 ? 10.765 9.620 16.464 1.00 64.56 82 LYS A N 1
ATOM 671 C CA . LYS A 1 82 ? 11.851 10.365 17.114 1.00 64.56 82 LYS A CA 1
ATOM 672 C C . LYS A 1 82 ? 13.195 9.741 16.742 1.00 64.56 82 LYS A C 1
ATOM 674 O O . LYS A 1 82 ? 13.391 8.550 16.942 1.00 64.56 82 LYS A O 1
ATOM 679 N N . ASN A 1 83 ? 14.125 10.549 16.231 1.00 60.66 83 ASN A N 1
ATOM 680 C CA . ASN A 1 83 ? 15.537 10.190 16.017 1.00 60.66 83 ASN A CA 1
ATOM 681 C C . ASN A 1 83 ? 15.787 8.893 15.221 1.00 60.66 83 ASN A C 1
ATOM 683 O O . ASN A 1 83 ? 16.782 8.216 15.450 1.00 60.66 83 ASN A O 1
ATOM 687 N N . ASN A 1 84 ? 14.896 8.530 14.290 1.00 55.09 84 ASN A N 1
ATOM 688 C CA . ASN A 1 84 ? 14.921 7.242 13.577 1.00 55.09 84 ASN A CA 1
ATOM 689 C C . ASN A 1 84 ? 14.826 5.992 14.481 1.00 55.09 84 ASN A C 1
ATOM 691 O O . ASN A 1 84 ? 14.950 4.874 13.981 1.00 55.09 84 ASN A O 1
ATOM 695 N N . GLU A 1 85 ? 14.536 6.155 15.773 1.00 58.16 85 GLU A N 1
ATOM 696 C CA . GLU A 1 85 ? 14.316 5.059 16.709 1.00 58.16 85 GLU A CA 1
ATOM 697 C C . GLU A 1 85 ? 12.825 4.716 16.787 1.00 58.16 85 GLU A C 1
ATOM 699 O O . GLU A 1 85 ? 11.941 5.566 16.963 1.00 58.16 85 GLU A O 1
ATOM 704 N N . VAL A 1 86 ? 12.523 3.426 16.645 1.00 64.44 86 VAL A N 1
ATOM 705 C CA . VAL A 1 86 ? 11.161 2.921 16.800 1.00 64.44 86 VAL A CA 1
ATOM 706 C C . VAL A 1 86 ? 10.916 2.620 18.279 1.00 64.44 86 VAL A C 1
ATOM 708 O O . VAL A 1 86 ? 10.960 1.469 18.699 1.00 64.44 86 VAL A O 1
ATOM 711 N N . ASP A 1 87 ? 10.635 3.653 19.075 1.00 76.38 87 ASP A N 1
ATOM 712 C CA . ASP A 1 87 ? 10.092 3.479 20.426 1.00 76.38 87 ASP A CA 1
ATOM 713 C C . ASP A 1 87 ? 8.582 3.223 20.366 1.00 76.38 87 ASP A C 1
ATOM 715 O O . ASP A 1 87 ? 7.734 4.104 20.548 1.00 76.38 87 ASP A O 1
ATOM 719 N N . PHE A 1 88 ? 8.251 1.978 20.037 1.00 76.06 88 PHE A N 1
ATOM 720 C CA . PHE A 1 88 ? 6.878 1.536 19.848 1.00 76.06 88 PHE A CA 1
ATOM 721 C C . PHE A 1 88 ? 5.986 1.810 21.069 1.00 76.06 88 PHE A C 1
ATOM 723 O O . PHE A 1 88 ? 4.824 2.191 20.899 1.00 76.06 88 PHE A O 1
ATOM 730 N N . ASP A 1 89 ? 6.521 1.666 22.283 1.00 79.06 89 ASP A N 1
ATOM 731 C CA . ASP A 1 89 ? 5.766 1.874 23.517 1.00 79.06 89 ASP A CA 1
ATOM 732 C C . ASP A 1 89 ? 5.406 3.348 23.712 1.00 79.06 89 ASP A C 1
ATOM 734 O O . ASP A 1 89 ? 4.262 3.659 24.058 1.00 79.06 89 ASP A O 1
ATOM 738 N N . ASN A 1 90 ? 6.324 4.270 23.410 1.00 81.12 90 ASN A N 1
ATOM 739 C CA . ASN A 1 90 ? 6.040 5.704 23.471 1.00 81.12 90 ASN A CA 1
ATOM 740 C C . ASN A 1 90 ? 5.061 6.175 22.385 1.00 81.12 90 ASN A C 1
ATOM 742 O O . ASN A 1 90 ? 4.209 7.038 22.650 1.00 81.12 90 ASN A O 1
ATOM 746 N N . TYR A 1 91 ? 5.114 5.604 21.178 1.00 85.81 91 TYR A N 1
ATOM 747 C CA . TYR A 1 91 ? 4.122 5.921 20.143 1.00 85.81 91 TYR A CA 1
ATOM 748 C C . TYR A 1 91 ? 2.745 5.383 20.505 1.00 85.81 91 TYR A C 1
ATOM 750 O O . TYR A 1 91 ? 1.753 6.109 20.419 1.00 85.81 91 TYR A O 1
ATOM 758 N N . PHE A 1 92 ? 2.680 4.139 20.981 1.00 86.75 92 PHE A N 1
ATOM 759 C CA . PHE A 1 92 ? 1.431 3.559 21.449 1.00 86.75 92 PHE A CA 1
ATOM 760 C C . PHE A 1 92 ? 0.859 4.353 22.632 1.00 86.75 92 PHE A C 1
ATOM 762 O O . PHE A 1 92 ? -0.339 4.632 22.657 1.00 86.75 92 PHE A O 1
ATOM 769 N N . LEU A 1 93 ? 1.708 4.815 23.558 1.00 87.62 93 LEU A N 1
ATOM 770 C CA . LEU A 1 93 ? 1.295 5.692 24.653 1.00 87.62 93 LEU A CA 1
ATOM 771 C C . LEU A 1 93 ? 0.669 6.994 24.135 1.00 87.62 93 LEU A C 1
ATOM 773 O O . LEU A 1 93 ? -0.375 7.412 24.636 1.00 87.62 93 LEU A O 1
ATOM 777 N N . SER A 1 94 ? 1.268 7.619 23.120 1.00 89.38 94 SER A N 1
ATOM 778 C CA . SER A 1 94 ? 0.724 8.832 22.493 1.00 89.38 94 SER A CA 1
ATOM 779 C C . SER A 1 94 ? -0.664 8.593 21.894 1.00 89.38 94 SER A C 1
ATOM 781 O O . SER A 1 94 ? -1.576 9.388 22.122 1.00 89.38 94 SER A O 1
ATOM 783 N N . VAL A 1 95 ? -0.859 7.455 21.221 1.00 93.12 95 VAL A N 1
ATOM 784 C CA . VAL A 1 95 ? -2.169 7.057 20.685 1.00 93.12 95 VAL A CA 1
ATOM 785 C C . VAL A 1 95 ? -3.185 6.828 21.803 1.00 93.12 95 VAL A C 1
ATOM 787 O O . VAL A 1 95 ? -4.305 7.321 21.708 1.00 93.12 95 VAL A O 1
ATOM 790 N N . THR A 1 96 ? -2.809 6.147 22.890 1.00 92.12 96 THR A N 1
ATOM 791 C CA . THR A 1 96 ? -3.726 5.938 24.025 1.00 92.12 96 THR A CA 1
ATOM 792 C C . THR A 1 96 ? -4.095 7.240 24.733 1.00 92.12 96 THR A C 1
ATOM 794 O O . THR A 1 96 ? -5.256 7.426 25.069 1.00 92.12 96 THR A O 1
ATOM 797 N N . LYS A 1 97 ? -3.165 8.196 24.872 1.00 92.00 97 LYS A N 1
ATOM 798 C CA . LYS A 1 97 ? -3.475 9.523 25.430 1.00 92.00 97 LYS A CA 1
ATOM 799 C C . LYS A 1 97 ? -4.478 10.285 24.566 1.00 92.00 97 LYS A C 1
ATOM 801 O O . LYS A 1 97 ? -5.389 10.914 25.100 1.00 92.00 97 LYS A O 1
ATOM 806 N N . PHE A 1 98 ? -4.322 10.225 23.242 1.00 93.88 98 PHE A N 1
ATOM 807 C CA . PHE A 1 98 ? -5.295 10.806 22.318 1.00 93.88 98 PHE A CA 1
ATOM 808 C C . PHE A 1 98 ? -6.659 10.117 22.453 1.00 93.88 98 PHE A C 1
ATOM 810 O O . PHE A 1 98 ? -7.676 10.799 22.579 1.00 93.88 98 PHE A O 1
ATOM 817 N N . ALA A 1 99 ? -6.672 8.784 22.506 1.00 95.50 99 ALA A N 1
ATOM 818 C CA . ALA A 1 99 ? -7.882 7.994 22.702 1.00 95.50 99 ALA A CA 1
ATOM 819 C C . ALA A 1 99 ? -8.631 8.392 23.981 1.00 95.50 99 ALA A C 1
ATOM 821 O O . ALA A 1 99 ? -9.811 8.722 23.910 1.00 95.50 99 ALA A O 1
ATOM 822 N N . ASP A 1 100 ? -7.934 8.459 25.118 1.00 93.00 100 ASP A N 1
ATOM 823 C CA . ASP A 1 100 ? -8.506 8.844 26.411 1.00 93.00 100 ASP A CA 1
ATOM 824 C C . ASP A 1 100 ? -9.072 10.274 26.366 1.00 93.00 100 ASP A C 1
ATOM 826 O O . ASP A 1 100 ? -10.172 10.526 26.853 1.00 93.00 100 ASP A O 1
ATOM 830 N N . SER A 1 101 ? -8.372 11.206 25.703 1.00 93.50 101 SER A N 1
ATOM 831 C CA . SER A 1 101 ? -8.832 12.598 25.548 1.00 93.50 101 SER A CA 1
ATOM 832 C C . SER A 1 101 ? -10.112 12.736 24.715 1.00 93.50 101 SER A C 1
ATOM 834 O O . SER A 1 101 ? -10.812 13.745 24.808 1.00 93.50 101 SER A O 1
ATOM 836 N N . LYS A 1 102 ? -10.408 11.729 23.887 1.00 92.62 102 LYS A N 1
ATOM 837 C CA . LYS A 1 102 ? -11.586 11.654 23.017 1.00 92.62 102 LYS A CA 1
ATOM 838 C C . LYS A 1 102 ? -12.604 10.607 23.480 1.00 92.62 102 LYS A C 1
ATOM 840 O O . LYS A 1 102 ? -13.619 10.445 22.813 1.00 92.62 102 LYS A O 1
ATOM 845 N N . ASN A 1 103 ? -12.344 9.913 24.592 1.00 92.38 103 ASN A N 1
ATOM 846 C CA . ASN A 1 103 ? -13.113 8.757 25.055 1.00 92.38 103 ASN A CA 1
ATOM 847 C C . ASN A 1 103 ? -13.313 7.679 23.962 1.00 92.38 103 ASN A C 1
ATOM 849 O O . ASN A 1 103 ? -14.413 7.172 23.767 1.00 92.38 103 ASN A O 1
ATOM 853 N N . LEU A 1 104 ? -12.252 7.354 23.217 1.00 95.12 104 LEU A N 1
ATOM 854 C CA . LEU A 1 104 ? -12.277 6.378 22.122 1.00 95.12 104 LEU A CA 1
ATOM 855 C C . LEU A 1 104 ? -11.636 5.052 22.526 1.00 95.12 104 LEU A C 1
ATOM 857 O O . LEU A 1 104 ? -10.661 5.012 23.276 1.00 95.12 104 LEU A O 1
ATOM 861 N N . LYS A 1 105 ? -12.125 3.955 21.944 1.00 96.00 105 LYS A N 1
ATOM 862 C CA . LYS A 1 105 ? -11.444 2.658 22.013 1.00 96.00 105 LYS A CA 1
ATOM 863 C C . LYS A 1 105 ? -10.349 2.555 20.953 1.00 96.00 105 LYS A C 1
ATOM 865 O O . LYS A 1 105 ? -10.500 3.045 19.835 1.00 96.00 105 LYS A O 1
ATOM 870 N N . VAL A 1 106 ? -9.265 1.862 21.295 1.00 95.69 106 VAL A N 1
ATOM 871 C CA . VAL A 1 106 ? -8.149 1.553 20.394 1.00 95.69 106 VAL A CA 1
ATOM 872 C C . VAL A 1 106 ? -8.180 0.067 20.063 1.00 95.69 106 VAL A C 1
ATOM 874 O O . VAL A 1 106 ? -7.966 -0.771 20.937 1.00 95.69 106 VAL A O 1
ATOM 877 N N . LEU A 1 107 ? -8.403 -0.272 18.795 1.00 94.62 107 LEU A N 1
ATOM 878 C CA . LEU A 1 107 ? -8.217 -1.623 18.279 1.00 94.62 107 LEU A CA 1
ATOM 879 C C . LEU A 1 107 ? -6.776 -1.791 17.803 1.00 94.62 107 LEU A C 1
ATOM 881 O O . LEU A 1 107 ? -6.384 -1.246 16.772 1.00 94.62 107 LEU A O 1
ATOM 885 N N . LYS A 1 108 ? -5.995 -2.596 18.525 1.00 91.38 108 LYS A N 1
ATOM 886 C CA . LYS A 1 108 ? -4.622 -2.936 18.137 1.00 91.38 108 LYS A CA 1
ATOM 887 C C . LYS A 1 108 ? -4.631 -4.124 17.169 1.00 91.38 108 LYS A C 1
ATOM 889 O O . LYS A 1 108 ? -4.712 -5.276 17.593 1.00 91.38 108 LYS A O 1
ATOM 894 N N . LEU A 1 109 ? -4.595 -3.847 15.868 1.00 90.12 109 LEU A N 1
ATOM 895 C CA . LEU A 1 109 ? -4.808 -4.828 14.802 1.00 90.12 109 LEU A CA 1
ATOM 896 C C . LEU A 1 109 ? -3.502 -5.529 14.396 1.00 90.12 109 LEU A C 1
ATOM 898 O O . LEU A 1 109 ? -2.537 -4.894 13.987 1.00 90.12 109 LEU A O 1
ATOM 902 N N . GLY A 1 110 ? -3.486 -6.858 14.487 1.00 82.44 110 GLY A N 1
ATOM 903 C CA . GLY A 1 110 ? -2.389 -7.716 14.041 1.00 82.44 110 GLY A CA 1
ATOM 904 C C . GLY A 1 110 ? -1.299 -8.004 15.071 1.00 82.44 110 GLY A C 1
ATOM 905 O O . GLY A 1 110 ? -0.331 -8.693 14.751 1.00 82.44 110 GLY A O 1
ATOM 906 N N . TYR A 1 111 ? -1.444 -7.519 16.304 1.00 79.62 111 TYR A N 1
ATOM 907 C CA . TYR A 1 111 ? -0.458 -7.706 17.378 1.00 79.62 111 TYR A CA 1
ATOM 908 C C . TYR A 1 111 ? -0.789 -8.854 18.338 1.00 79.62 111 TYR A C 1
ATOM 910 O O . TYR A 1 111 ? 0.007 -9.161 19.223 1.00 79.62 111 TYR A O 1
ATOM 918 N N . GLU A 1 112 ? -1.955 -9.484 18.190 1.00 71.06 112 GLU A N 1
ATOM 919 C CA . GLU A 1 112 ? -2.306 -10.680 18.955 1.00 71.06 112 GLU A CA 1
ATOM 920 C C . GLU A 1 112 ? -1.502 -11.893 18.449 1.00 71.06 112 GLU A C 1
A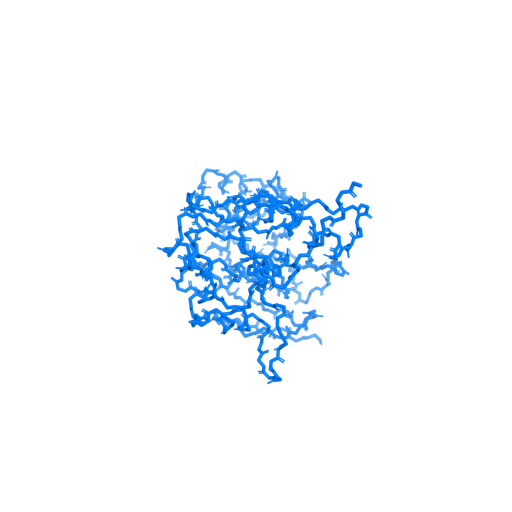TOM 922 O O . GLU A 1 112 ? -1.154 -11.980 17.268 1.00 71.06 112 GLU A O 1
ATOM 927 N N . HIS A 1 113 ? -1.184 -12.833 19.347 1.00 59.06 113 HIS A N 1
ATOM 928 C CA . HIS A 1 113 ? -0.308 -13.965 19.038 1.00 59.06 113 HIS A CA 1
ATOM 929 C C . HIS A 1 113 ? -0.781 -14.745 17.804 1.00 59.06 113 HIS A C 1
ATOM 931 O O . HIS A 1 113 ? -1.896 -15.275 17.758 1.00 59.06 113 HIS A O 1
ATOM 937 N N . LYS A 1 114 ? 0.112 -14.859 16.814 1.00 64.25 114 LYS A N 1
ATOM 938 C CA . LYS A 1 114 ? -0.089 -15.710 15.640 1.00 64.25 114 LYS A CA 1
ATOM 939 C C . LYS A 1 114 ? -0.269 -17.151 16.108 1.00 64.25 114 LYS A C 1
ATOM 941 O O . LYS A 1 114 ? 0.577 -17.686 16.824 1.00 64.25 114 LYS A O 1
ATOM 946 N N . LYS A 1 115 ? -1.345 -17.808 15.670 1.00 68.75 115 LYS A N 1
ATOM 947 C CA . LYS A 1 115 ? -1.392 -19.272 15.742 1.00 68.75 115 LYS A CA 1
ATOM 948 C C . LYS A 1 115 ? -0.335 -19.821 14.781 1.00 68.75 115 LYS A C 1
ATOM 950 O O . LYS A 1 115 ? -0.180 -19.301 13.675 1.00 68.75 115 LYS A O 1
ATOM 955 N N . LYS A 1 116 ? 0.392 -20.855 15.209 1.00 73.88 116 LYS A N 1
ATOM 956 C CA . LYS A 1 116 ? 1.401 -21.536 14.387 1.00 73.88 116 LYS A CA 1
ATOM 957 C C . LYS A 1 116 ? 0.782 -21.958 13.045 1.00 73.88 116 LYS A C 1
ATOM 959 O O . LYS A 1 116 ? -0.333 -22.471 13.030 1.00 73.88 116 LYS A O 1
ATOM 964 N N . GLY A 1 117 ? 1.503 -21.726 11.947 1.00 75.44 117 GLY A N 1
ATOM 965 C CA . GLY A 1 117 ? 1.090 -22.123 10.594 1.00 75.44 117 GLY A CA 1
ATOM 966 C C . GLY A 1 117 ? 0.194 -21.133 9.844 1.00 75.44 117 GLY A C 1
ATOM 967 O O . GLY A 1 117 ? -0.218 -21.445 8.736 1.00 75.44 117 GLY A O 1
ATOM 968 N N . ILE A 1 118 ? -0.104 -19.956 10.407 1.00 79.56 118 ILE A N 1
ATOM 969 C CA . ILE A 1 118 ? -0.940 -18.946 9.740 1.00 79.56 118 ILE A CA 1
ATOM 970 C C . ILE A 1 118 ? -0.072 -17.777 9.268 1.00 79.56 118 ILE A C 1
ATOM 972 O O . ILE A 1 118 ? 0.668 -17.216 10.091 1.00 79.56 118 ILE A O 1
ATOM 976 N N . PRO A 1 119 ? -0.162 -17.377 7.986 1.00 84.81 119 PRO A N 1
ATOM 977 C CA . PRO A 1 119 ? 0.518 -16.191 7.494 1.00 84.81 119 PRO A CA 1
ATOM 978 C C . PRO A 1 119 ? 0.144 -14.938 8.289 1.00 84.81 119 PRO A C 1
ATOM 980 O O . PRO A 1 119 ? -0.979 -14.774 8.766 1.00 84.81 119 PRO A O 1
ATOM 983 N N . PHE A 1 120 ? 1.098 -14.022 8.449 1.00 84.75 120 PHE A N 1
ATOM 984 C CA . PHE A 1 120 ? 0.905 -12.863 9.323 1.00 84.75 120 PHE A CA 1
ATOM 985 C C . PHE A 1 120 ? -0.265 -11.972 8.887 1.00 84.75 120 PHE A C 1
ATOM 987 O O . PHE A 1 120 ? -1.001 -11.483 9.739 1.00 84.75 120 PHE A O 1
ATOM 994 N N . TYR A 1 121 ? -0.450 -11.810 7.578 1.00 87.00 121 TYR A N 1
ATOM 995 C CA . TYR A 1 121 ? -1.489 -10.971 6.995 1.00 87.00 121 TYR A CA 1
ATOM 996 C C . TYR A 1 121 ? -2.893 -11.543 7.205 1.00 87.00 121 TYR A C 1
ATOM 998 O O . TYR A 1 121 ? -3.831 -10.789 7.449 1.00 87.00 121 TYR A O 1
ATOM 1006 N N . GLU A 1 122 ? -3.047 -12.869 7.216 1.00 89.06 122 GLU A N 1
ATOM 1007 C CA . GLU A 1 122 ? -4.328 -13.510 7.535 1.00 89.06 122 GLU A CA 1
ATOM 1008 C C . GLU A 1 122 ? -4.714 -13.315 9.005 1.00 89.06 122 GLU A C 1
ATOM 1010 O O . GLU A 1 122 ? -5.897 -13.225 9.343 1.00 89.06 122 GLU A O 1
ATOM 1015 N N . ALA A 1 123 ? -3.729 -13.215 9.905 1.00 88.00 123 ALA A N 1
ATOM 1016 C CA . ALA A 1 123 ? -3.996 -13.010 11.326 1.00 88.00 123 ALA A CA 1
ATOM 1017 C C . ALA A 1 123 ? -4.758 -11.698 11.591 1.00 88.00 123 ALA A C 1
ATOM 1019 O O . ALA A 1 123 ? -5.590 -11.663 12.500 1.00 88.00 123 ALA A O 1
ATOM 1020 N N . PHE A 1 124 ? -4.532 -10.659 10.777 1.00 90.50 124 PHE A N 1
ATOM 1021 C CA . PHE A 1 124 ? -5.220 -9.367 10.892 1.00 90.50 124 PHE A CA 1
ATOM 1022 C C . PHE A 1 124 ? -6.724 -9.548 10.678 1.00 90.50 124 PHE A C 1
ATOM 1024 O O . PHE A 1 124 ? -7.538 -9.183 11.523 1.00 90.50 124 PHE A O 1
ATOM 1031 N N . TYR A 1 125 ? -7.078 -10.217 9.585 1.00 93.50 125 TYR A N 1
ATOM 1032 C CA . TYR A 1 125 ? -8.449 -10.484 9.164 1.00 93.50 125 TYR A CA 1
ATOM 1033 C C . TYR A 1 125 ? -9.179 -11.399 10.153 1.00 93.50 125 TYR A C 1
ATOM 1035 O O . TYR A 1 125 ? -10.303 -11.111 10.574 1.00 93.50 125 TYR A O 1
ATOM 1043 N N . ARG A 1 126 ? -8.498 -12.440 10.648 1.00 91.25 126 ARG A N 1
ATOM 1044 C CA . ARG A 1 126 ? -9.058 -13.341 11.669 1.00 91.25 126 ARG A CA 1
ATOM 1045 C C . ARG A 1 126 ? -9.348 -12.637 12.992 1.00 91.25 126 ARG A C 1
ATOM 1047 O O . ARG A 1 126 ? -10.364 -12.945 13.614 1.00 91.25 126 ARG A O 1
ATOM 1054 N N . GLN A 1 127 ? -8.497 -11.702 13.425 1.00 90.69 127 GLN A N 1
ATOM 1055 C CA . GLN A 1 127 ? -8.711 -10.943 14.664 1.00 90.69 127 GLN A CA 1
ATOM 1056 C C . GLN A 1 127 ? -10.054 -10.197 14.648 1.00 90.69 127 GLN A C 1
ATOM 1058 O O . GLN A 1 127 ? -10.755 -10.145 15.663 1.00 90.69 127 GLN A O 1
ATOM 1063 N N . ILE A 1 128 ? -10.428 -9.665 13.486 1.00 92.38 128 ILE A N 1
ATOM 1064 C CA . ILE A 1 128 ? -11.644 -8.870 13.290 1.00 92.38 128 ILE A CA 1
ATOM 1065 C C . ILE A 1 128 ? -12.796 -9.648 12.645 1.00 92.38 128 ILE A C 1
ATOM 1067 O O . ILE A 1 128 ? -13.842 -9.064 12.384 1.00 92.38 128 ILE A O 1
ATOM 1071 N N . LYS A 1 129 ? -12.639 -10.967 12.463 1.00 92.94 129 LYS A N 1
ATOM 1072 C CA . LYS A 1 129 ? -13.634 -11.879 11.869 1.00 92.94 129 LYS A CA 1
ATOM 1073 C C . LYS A 1 129 ? -14.071 -11.486 10.450 1.00 92.94 129 LYS A C 1
ATOM 1075 O O . LYS A 1 129 ? -15.241 -11.621 10.105 1.00 92.94 129 LYS A O 1
ATOM 1080 N N . ILE A 1 130 ? -13.127 -11.027 9.637 1.00 93.94 130 ILE A N 1
ATOM 1081 C CA . ILE A 1 130 ? -13.324 -10.779 8.205 1.00 93.94 130 ILE A CA 1
ATOM 1082 C C . ILE A 1 130 ? -12.563 -11.865 7.434 1.00 93.94 130 ILE A C 1
ATOM 1084 O O . ILE A 1 130 ? -11.496 -12.290 7.870 1.00 93.94 130 ILE A O 1
ATOM 1088 N N . ASP A 1 131 ? -13.106 -12.342 6.314 1.00 94.56 131 ASP A N 1
ATOM 1089 C CA . ASP A 1 131 ? -12.397 -13.271 5.422 1.00 94.56 131 ASP A CA 1
ATOM 1090 C C . ASP A 1 131 ? -11.227 -12.548 4.731 1.00 94.56 131 ASP A C 1
ATOM 1092 O O . ASP A 1 131 ? -11.404 -11.428 4.243 1.00 94.56 131 ASP A O 1
ATOM 1096 N N . TYR A 1 132 ? -10.049 -13.180 4.664 1.00 94.69 132 TYR A N 1
ATOM 1097 C CA . TYR A 1 132 ? -8.866 -12.618 4.009 1.00 94.69 132 TYR A CA 1
ATOM 1098 C C . TYR A 1 132 ? -9.091 -12.278 2.530 1.00 94.69 132 TYR A C 1
ATOM 1100 O O . TYR A 1 132 ? -8.477 -11.334 2.037 1.00 94.69 132 TYR A O 1
ATOM 1108 N N . GLN A 1 133 ? -10.029 -12.937 1.841 1.00 95.19 133 GLN A N 1
ATOM 1109 C CA . GLN A 1 133 ? -10.407 -12.579 0.468 1.00 95.19 133 GLN A CA 1
ATOM 1110 C C . GLN A 1 133 ? -10.846 -11.112 0.328 1.00 95.19 133 GLN A C 1
ATOM 1112 O O . GLN A 1 133 ? -10.650 -10.497 -0.720 1.00 95.19 133 GLN A O 1
ATOM 1117 N N . ASN A 1 134 ? -11.343 -10.492 1.406 1.00 96.81 134 ASN A N 1
ATOM 1118 C CA . ASN A 1 134 ? -11.666 -9.063 1.421 1.00 96.81 134 ASN A CA 1
ATOM 1119 C C . ASN A 1 134 ? -10.433 -8.160 1.275 1.00 96.81 134 ASN A C 1
ATOM 1121 O O . ASN A 1 134 ? -10.586 -7.012 0.868 1.00 96.81 134 ASN A O 1
ATOM 1125 N N . SER A 1 135 ? -9.223 -8.662 1.547 1.00 96.38 135 SER A N 1
ATOM 1126 C CA . SER A 1 135 ? -7.968 -7.954 1.257 1.00 96.38 135 SER A CA 1
ATOM 1127 C C . SER A 1 135 ? -7.774 -7.670 -0.228 1.00 96.38 135 SER A C 1
ATOM 1129 O O . SER A 1 135 ? -7.038 -6.744 -0.560 1.00 96.38 135 SER A O 1
ATOM 1131 N N . TYR A 1 136 ? -8.448 -8.437 -1.089 1.00 97.12 136 TYR A N 1
ATOM 1132 C CA . TYR A 1 136 ? -8.451 -8.277 -2.538 1.00 97.12 136 TYR A CA 1
ATOM 1133 C C . TYR A 1 136 ? -9.787 -7.708 -3.020 1.00 97.12 136 TYR A C 1
ATOM 1135 O O . TYR A 1 136 ? -9.817 -6.634 -3.608 1.00 97.12 136 TYR A O 1
ATOM 1143 N N . SER A 1 137 ? -10.912 -8.361 -2.704 1.00 97.00 137 SER A N 1
ATOM 1144 C CA . SER A 1 137 ? -12.230 -7.990 -3.248 1.00 97.00 137 SER A CA 1
ATOM 1145 C C . SER A 1 137 ? -12.745 -6.623 -2.789 1.00 97.00 137 SER A C 1
ATOM 1147 O O . SER A 1 137 ? -13.564 -6.008 -3.471 1.00 97.00 137 SER A O 1
ATOM 1149 N N . ASN A 1 138 ? -12.265 -6.127 -1.645 1.00 97.56 138 ASN A N 1
ATOM 1150 C CA . ASN A 1 138 ? -12.573 -4.787 -1.150 1.00 97.56 138 ASN A CA 1
ATOM 1151 C C . ASN A 1 138 ? -11.364 -3.849 -1.215 1.00 97.56 138 ASN A C 1
ATOM 1153 O O . ASN A 1 138 ? -11.426 -2.764 -0.642 1.00 97.56 138 ASN A O 1
ATOM 1157 N N . PHE A 1 139 ? -10.277 -4.212 -1.900 1.00 97.81 139 PHE A N 1
ATOM 1158 C CA . PHE A 1 139 ? -9.194 -3.269 -2.157 1.00 97.81 139 PHE A CA 1
ATOM 1159 C C . PHE A 1 139 ? -9.637 -2.257 -3.217 1.00 97.81 139 PHE A C 1
ATOM 1161 O O . PHE A 1 139 ? -9.971 -2.625 -4.340 1.00 97.81 139 PHE A O 1
ATOM 1168 N N . LYS A 1 140 ? -9.674 -0.977 -2.845 1.00 94.81 140 LYS A N 1
ATOM 1169 C CA . LYS A 1 140 ? -10.033 0.130 -3.737 1.00 94.81 140 LYS A CA 1
ATOM 1170 C C . LYS A 1 140 ? -9.114 1.305 -3.461 1.00 94.81 140 LYS A C 1
ATOM 1172 O O . LYS A 1 140 ? -8.808 1.565 -2.303 1.00 94.81 140 LYS A O 1
ATOM 1177 N N . VAL A 1 141 ? -8.690 1.982 -4.518 1.00 94.94 141 VAL A N 1
ATOM 1178 C CA . VAL A 1 141 ? -7.892 3.208 -4.462 1.00 94.94 141 VAL A CA 1
ATOM 1179 C C . VAL A 1 141 ? -8.480 4.164 -5.490 1.00 94.94 141 VAL A C 1
ATOM 1181 O O . VAL A 1 141 ? -8.757 3.749 -6.617 1.00 94.94 141 VAL A O 1
ATOM 1184 N N . LEU A 1 142 ? -8.703 5.419 -5.102 1.00 94.94 142 LEU A N 1
ATOM 1185 C CA . LEU A 1 142 ? -9.140 6.456 -6.031 1.00 94.94 142 LEU A CA 1
ATOM 1186 C C . LEU A 1 142 ? -7.956 6.839 -6.925 1.00 94.94 142 LEU A C 1
ATOM 1188 O O . LEU A 1 142 ? -6.960 7.357 -6.425 1.00 94.94 142 LEU A O 1
ATOM 1192 N N . ARG A 1 143 ? -8.050 6.552 -8.227 1.00 95.50 143 ARG A N 1
ATOM 1193 C CA . ARG A 1 143 ? -6.986 6.881 -9.182 1.00 95.50 143 ARG A CA 1
ATOM 1194 C C . ARG A 1 143 ? -7.005 8.367 -9.527 1.00 95.50 143 ARG A C 1
ATOM 1196 O O . ARG A 1 143 ? -8.062 8.956 -9.732 1.00 95.50 143 ARG A O 1
ATOM 1203 N N . ASP A 1 144 ? -5.811 8.933 -9.634 1.00 96.31 144 ASP A N 1
ATOM 1204 C CA . ASP A 1 144 ? -5.556 10.289 -10.117 1.00 96.31 144 ASP A CA 1
ATOM 1205 C C . ASP A 1 144 ? -4.748 10.177 -11.407 1.00 96.31 144 ASP A C 1
ATOM 1207 O O . ASP A 1 144 ? -3.518 10.231 -11.400 1.00 96.31 144 ASP A O 1
ATOM 1211 N N . GLU A 1 145 ? -5.460 9.990 -12.516 1.00 96.88 145 GLU A N 1
ATOM 1212 C CA . GLU A 1 145 ? -4.867 9.775 -13.840 1.00 96.88 145 GLU A CA 1
ATOM 1213 C C . GLU A 1 145 ? -3.936 10.925 -14.259 1.00 96.88 145 GLU A C 1
ATOM 1215 O O . GLU A 1 145 ? -2.958 10.712 -14.972 1.00 96.88 145 GLU A O 1
ATOM 1220 N N . SER A 1 146 ? -4.194 12.151 -13.786 1.00 97.62 146 SER A N 1
ATOM 1221 C CA . SER A 1 146 ? -3.344 13.312 -14.068 1.00 97.62 146 SER A CA 1
ATOM 1222 C C . SER A 1 146 ? -1.985 13.186 -13.382 1.00 97.62 146 SER A C 1
ATOM 1224 O O . SER A 1 146 ? -0.943 13.394 -14.011 1.00 97.62 146 SER A O 1
ATOM 1226 N N . SER A 1 147 ? -1.975 12.821 -12.098 1.00 97.69 147 SER A N 1
ATOM 1227 C CA . SER A 1 147 ? -0.735 12.600 -11.346 1.00 97.69 147 SER A CA 1
ATOM 1228 C C . SER A 1 147 ? -0.002 11.333 -11.791 1.00 97.69 147 SER A C 1
ATOM 1230 O O . SER A 1 147 ? 1.223 11.359 -11.908 1.00 97.69 147 SER A O 1
ATOM 1232 N N . GLU A 1 148 ? -0.728 10.261 -12.116 1.00 98.19 148 GLU A N 1
ATOM 1233 C CA . GLU A 1 148 ? -0.157 9.050 -12.718 1.00 98.19 148 GLU A CA 1
ATOM 1234 C C . GLU A 1 148 ? 0.525 9.378 -14.054 1.00 98.19 148 GLU A C 1
ATOM 1236 O O . GLU A 1 148 ? 1.689 9.037 -14.248 1.00 98.19 148 GLU A O 1
ATOM 1241 N N . LYS A 1 149 ? -0.125 10.143 -14.944 1.00 98.12 149 LYS A N 1
ATOM 1242 C CA . LYS A 1 149 ? 0.489 10.563 -16.212 1.00 98.12 149 LYS A CA 1
ATOM 1243 C C . LYS A 1 149 ? 1.770 11.373 -15.990 1.00 98.12 149 LYS A C 1
ATOM 1245 O O . LYS A 1 149 ? 2.766 11.140 -16.672 1.00 98.12 149 LYS A O 1
ATOM 1250 N N . LYS A 1 150 ? 1.772 12.309 -15.034 1.00 98.38 150 LYS A N 1
ATOM 1251 C CA . LYS A 1 150 ? 2.977 13.091 -14.696 1.00 98.38 150 LYS A CA 1
ATOM 1252 C C . LYS A 1 150 ? 4.107 12.200 -14.183 1.00 98.38 150 LYS A C 1
ATOM 1254 O O . LYS A 1 150 ? 5.258 12.432 -14.550 1.00 98.38 150 LYS A O 1
ATOM 1259 N N . LEU A 1 151 ? 3.791 11.199 -13.355 1.00 98.25 151 LEU A N 1
ATOM 1260 C CA . LEU A 1 151 ? 4.770 10.207 -12.911 1.00 98.25 151 LEU A CA 1
ATOM 1261 C C . LEU A 1 151 ? 5.310 9.429 -14.113 1.00 98.25 151 LEU A C 1
ATOM 1263 O O . LEU A 1 151 ? 6.522 9.357 -14.277 1.00 98.25 151 LEU A O 1
ATOM 1267 N N . ASN A 1 152 ? 4.441 8.906 -14.976 1.00 98.12 152 ASN A N 1
ATOM 1268 C CA . ASN A 1 152 ? 4.840 8.141 -16.155 1.00 98.12 152 ASN A CA 1
ATOM 1269 C C . ASN A 1 152 ? 5.789 8.939 -17.057 1.00 98.12 152 ASN A C 1
ATOM 1271 O O . ASN A 1 152 ? 6.884 8.469 -17.362 1.00 98.12 152 ASN A O 1
ATOM 1275 N N . ASP A 1 153 ? 5.395 10.159 -17.441 1.00 97.81 153 ASP A N 1
ATOM 1276 C CA . ASP A 1 153 ? 6.196 11.044 -18.294 1.00 97.81 153 ASP A CA 1
ATOM 1277 C C . ASP A 1 153 ? 7.586 11.298 -17.670 1.00 97.81 153 ASP A C 1
ATOM 1279 O O . ASP A 1 153 ? 8.605 11.284 -18.367 1.00 97.81 153 ASP A O 1
ATOM 1283 N N . HIS A 1 154 ? 7.642 11.496 -16.346 1.00 98.19 154 HIS A N 1
ATOM 1284 C CA . HIS A 1 154 ? 8.896 11.660 -15.611 1.00 98.19 154 HIS A CA 1
ATOM 1285 C C . HIS A 1 154 ? 9.749 10.387 -15.630 1.00 98.19 154 HIS A C 1
ATOM 1287 O O . HIS A 1 154 ? 10.931 10.449 -15.960 1.00 98.19 154 HIS A O 1
ATOM 1293 N N . ILE A 1 155 ? 9.156 9.242 -15.297 1.00 98.25 155 ILE A N 1
ATOM 1294 C CA . ILE A 1 155 ? 9.841 7.960 -15.132 1.00 98.25 155 ILE A CA 1
ATOM 1295 C C . ILE A 1 155 ? 10.421 7.463 -16.461 1.00 98.25 155 ILE A C 1
ATOM 1297 O O . ILE A 1 155 ? 11.594 7.088 -16.508 1.00 98.25 155 ILE A O 1
ATOM 1301 N N . PHE A 1 156 ? 9.656 7.517 -17.558 1.00 98.06 156 PHE A N 1
ATOM 1302 C CA . PHE A 1 156 ? 10.160 7.115 -18.877 1.00 98.06 156 PHE A CA 1
ATOM 1303 C C . PHE A 1 156 ? 11.341 7.977 -19.321 1.00 98.06 156 PHE A C 1
ATOM 1305 O O . PHE A 1 156 ? 12.329 7.455 -19.841 1.00 98.06 156 PHE A O 1
ATOM 1312 N N . LYS A 1 157 ? 11.283 9.287 -19.051 1.00 97.38 157 LYS A N 1
ATOM 1313 C CA . LYS A 1 157 ? 12.394 10.203 -19.317 1.00 97.38 157 LYS A CA 1
ATOM 1314 C C . LYS A 1 157 ? 13.600 9.928 -18.416 1.00 97.38 157 LYS A C 1
ATOM 1316 O O . LYS A 1 157 ? 14.722 9.939 -18.908 1.00 97.38 157 LYS A O 1
ATOM 1321 N N . TYR A 1 158 ? 13.381 9.695 -17.122 1.00 97.94 158 TYR A N 1
ATOM 1322 C CA . TYR A 1 158 ? 14.443 9.473 -16.137 1.00 97.94 158 TYR A CA 1
ATOM 1323 C C . TYR A 1 158 ? 15.263 8.220 -16.462 1.00 97.94 158 TYR A C 1
ATOM 1325 O O . TYR A 1 158 ? 16.490 8.271 -16.461 1.00 97.94 158 TYR A O 1
ATOM 1333 N N . PHE A 1 159 ? 14.594 7.109 -16.788 1.00 97.19 159 PHE A N 1
ATOM 1334 C CA . PHE A 1 159 ? 15.266 5.851 -17.131 1.00 97.19 159 PHE A CA 1
ATOM 1335 C C . PHE A 1 159 ? 15.641 5.734 -18.613 1.00 97.19 159 PHE A C 1
ATOM 1337 O O . PHE A 1 159 ? 16.342 4.793 -18.978 1.00 97.19 159 PHE A O 1
ATOM 1344 N N . ASN A 1 160 ? 15.206 6.675 -19.460 1.00 96.38 160 ASN A N 1
ATOM 1345 C CA . ASN A 1 160 ? 15.371 6.625 -20.914 1.00 96.38 160 ASN A CA 1
ATOM 1346 C C . ASN A 1 160 ? 14.849 5.300 -21.514 1.00 96.38 160 ASN A C 1
ATOM 1348 O O . ASN A 1 160 ? 15.551 4.608 -22.251 1.00 96.38 160 ASN A O 1
ATOM 1352 N N . VAL A 1 161 ? 13.615 4.933 -21.151 1.00 96.12 161 VAL A N 1
ATOM 1353 C CA . VAL A 1 161 ? 12.954 3.675 -21.546 1.00 96.12 161 VAL A CA 1
ATOM 1354 C C . VAL A 1 161 ? 11.707 3.968 -22.380 1.00 96.12 161 VAL A C 1
ATOM 1356 O O . VAL A 1 161 ? 10.969 4.911 -22.099 1.00 96.12 161 VAL A O 1
ATOM 1359 N N . SER A 1 162 ? 11.451 3.139 -23.398 1.00 92.44 162 SER A N 1
ATOM 1360 C CA . SER A 1 162 ? 10.248 3.244 -24.231 1.00 92.44 162 SER A CA 1
ATOM 1361 C C . SER A 1 162 ? 8.975 2.852 -23.458 1.00 92.44 162 SER A C 1
ATOM 1363 O O . SER A 1 162 ? 8.955 1.788 -22.831 1.00 92.44 162 SER A O 1
ATOM 1365 N N . PRO A 1 163 ? 7.875 3.624 -23.566 1.00 94.44 163 PRO A N 1
ATOM 1366 C CA . PRO A 1 163 ? 6.581 3.262 -22.983 1.00 94.44 163 PRO A CA 1
ATOM 1367 C C . PRO A 1 163 ? 5.969 1.957 -23.510 1.00 94.44 163 PRO A C 1
ATOM 1369 O O . PRO A 1 163 ? 5.105 1.379 -22.856 1.00 94.44 163 PRO A O 1
ATOM 1372 N N . GLU A 1 164 ? 6.388 1.481 -24.684 1.00 92.25 164 GLU A N 1
ATOM 1373 C CA . GLU A 1 164 ? 5.777 0.317 -25.347 1.00 92.25 164 GLU A CA 1
ATOM 1374 C C . GLU A 1 164 ? 6.289 -1.028 -24.813 1.00 92.25 164 GLU A C 1
ATOM 1376 O O . GLU A 1 164 ? 5.604 -2.054 -24.904 1.00 92.25 164 GLU A O 1
ATOM 1381 N N . ASN A 1 165 ? 7.504 -1.037 -24.264 1.00 93.25 165 ASN A N 1
ATOM 1382 C CA . ASN A 1 165 ? 8.174 -2.251 -23.824 1.00 93.25 165 ASN A CA 1
ATOM 1383 C C . ASN A 1 165 ? 9.103 -1.951 -22.651 1.00 93.25 165 ASN A C 1
ATOM 1385 O O . ASN A 1 165 ? 10.257 -1.578 -22.848 1.00 93.25 165 ASN A O 1
ATOM 1389 N N . TYR A 1 166 ? 8.593 -2.131 -21.436 1.00 97.94 166 TYR A N 1
ATOM 1390 C CA . TYR A 1 166 ? 9.362 -1.946 -20.215 1.00 97.94 166 TYR A CA 1
ATOM 1391 C C . TYR A 1 166 ? 8.994 -2.977 -19.157 1.00 97.94 166 TYR A C 1
ATOM 1393 O O . TYR A 1 166 ? 7.900 -3.558 -19.156 1.00 97.94 166 TYR A O 1
ATOM 1401 N N . LYS A 1 167 ? 9.920 -3.147 -18.218 1.00 97.81 167 LYS A N 1
ATOM 1402 C CA . LYS A 1 167 ? 9.717 -3.911 -16.993 1.00 97.81 167 LYS A CA 1
ATOM 1403 C C . LYS A 1 167 ? 9.856 -3.029 -15.767 1.00 97.81 167 LYS A C 1
ATOM 1405 O O . LYS A 1 167 ? 10.685 -2.119 -15.730 1.00 97.81 167 LYS A O 1
ATOM 1410 N N . LEU A 1 168 ? 9.056 -3.327 -14.752 1.00 98.44 168 LEU A N 1
ATOM 1411 C CA . LEU A 1 168 ? 9.145 -2.693 -13.443 1.00 98.44 168 LEU A CA 1
ATOM 1412 C C . LEU A 1 168 ? 9.933 -3.581 -12.495 1.00 98.44 168 LEU A C 1
ATOM 1414 O O . LEU A 1 168 ? 9.651 -4.771 -12.363 1.00 98.44 168 LEU A O 1
ATOM 1418 N N . VAL A 1 169 ? 10.900 -2.997 -11.797 1.00 98.38 169 VAL A N 1
ATOM 1419 C CA . VAL A 1 169 ? 11.737 -3.723 -10.844 1.00 98.38 169 VAL A CA 1
ATOM 1420 C C . VAL A 1 169 ? 11.754 -2.991 -9.513 1.00 98.38 169 VAL A C 1
ATOM 1422 O O . VAL A 1 169 ? 12.252 -1.870 -9.405 1.00 98.38 169 VAL A O 1
ATOM 1425 N N . HIS A 1 170 ? 11.266 -3.654 -8.467 1.00 97.56 170 HIS A N 1
ATOM 1426 C CA . HIS A 1 170 ? 11.381 -3.178 -7.094 1.00 97.56 170 HIS A CA 1
ATOM 1427 C C . HIS A 1 170 ? 12.314 -4.090 -6.291 1.00 97.56 170 HIS A C 1
ATOM 1429 O O . HIS A 1 170 ? 11.917 -5.153 -5.802 1.00 97.56 170 HIS A O 1
ATOM 1435 N N . LYS A 1 171 ? 13.563 -3.638 -6.130 1.00 95.06 171 LYS A N 1
ATOM 1436 C CA . LYS A 1 171 ? 14.655 -4.381 -5.473 1.00 95.06 171 LYS A CA 1
ATOM 1437 C C . LYS A 1 171 ? 15.114 -3.782 -4.137 1.00 95.06 171 LYS A C 1
ATOM 1439 O O . LYS A 1 171 ? 16.209 -4.087 -3.662 1.00 95.06 171 LYS A O 1
ATOM 1444 N N . GLU A 1 172 ? 14.298 -2.921 -3.532 1.00 91.56 172 GLU A N 1
ATOM 1445 C CA . GLU A 1 172 ? 14.585 -2.297 -2.236 1.00 91.56 172 GLU A CA 1
ATOM 1446 C C . GLU A 1 172 ? 13.839 -2.998 -1.094 1.00 91.56 172 GLU A C 1
ATOM 1448 O O . GLU A 1 172 ? 12.667 -3.354 -1.208 1.00 91.56 172 GLU A O 1
ATOM 1453 N N . HIS A 1 173 ? 14.529 -3.193 0.029 1.00 86.75 173 HIS A N 1
ATOM 1454 C CA . HIS A 1 173 ? 13.971 -3.707 1.277 1.00 86.75 173 HIS A CA 1
ATOM 1455 C C . HIS A 1 173 ? 14.476 -2.848 2.448 1.00 86.75 173 HIS A C 1
ATOM 1457 O O . HIS A 1 173 ? 15.418 -2.071 2.296 1.00 86.75 173 HIS A O 1
ATOM 1463 N N . SER A 1 174 ? 13.900 -2.998 3.644 1.00 79.88 174 SER A N 1
ATOM 1464 C CA . SER A 1 174 ? 14.359 -2.275 4.846 1.00 79.88 174 SER A CA 1
ATOM 1465 C C . SER A 1 174 ? 15.833 -2.538 5.183 1.00 79.88 174 SER A C 1
ATOM 1467 O O . SER A 1 174 ? 16.495 -1.690 5.768 1.00 79.88 174 SER A O 1
ATOM 1469 N N . SER A 1 175 ? 16.362 -3.687 4.757 1.00 84.00 175 SER A N 1
ATOM 1470 C CA . SER A 1 175 ? 17.775 -4.070 4.871 1.00 84.00 175 SER A CA 1
ATOM 1471 C C . SER A 1 175 ? 18.668 -3.537 3.735 1.00 84.00 175 SER A C 1
ATOM 1473 O O . SER A 1 175 ? 19.781 -4.027 3.569 1.00 84.00 175 SER A O 1
ATOM 1475 N N . GLY A 1 176 ? 18.159 -2.653 2.874 1.00 87.69 176 GLY A N 1
ATOM 1476 C CA . GLY A 1 176 ? 18.872 -2.098 1.720 1.00 87.69 176 GLY A CA 1
ATOM 1477 C C . GLY A 1 176 ? 18.503 -2.717 0.365 1.00 87.69 176 GLY A C 1
ATOM 1478 O O . GLY A 1 176 ? 17.622 -3.577 0.263 1.00 87.69 176 GLY A O 1
ATOM 1479 N N . LYS A 1 177 ? 19.195 -2.244 -0.681 1.00 92.94 177 LYS A N 1
ATOM 1480 C CA . LYS A 1 177 ? 19.055 -2.690 -2.077 1.00 92.94 177 LYS A CA 1
ATOM 1481 C C . LYS A 1 177 ? 19.558 -4.129 -2.236 1.00 92.94 177 LYS A C 1
ATOM 1483 O O . LYS A 1 177 ? 20.547 -4.517 -1.614 1.00 92.94 177 LYS A O 1
ATOM 1488 N N . LYS A 1 178 ? 18.889 -4.920 -3.072 1.00 94.00 178 LYS A N 1
ATOM 1489 C CA . LYS A 1 178 ? 19.274 -6.302 -3.381 1.00 94.00 178 LYS A CA 1
ATOM 1490 C C . LYS A 1 178 ? 19.661 -6.460 -4.844 1.00 94.00 178 LYS A C 1
ATOM 1492 O O . LYS A 1 178 ? 19.179 -5.723 -5.700 1.00 94.00 178 LYS A O 1
ATOM 1497 N N . SER A 1 179 ? 20.533 -7.428 -5.113 1.00 92.06 179 SER A N 1
ATOM 1498 C CA . SER A 1 179 ? 20.867 -7.841 -6.474 1.00 92.06 179 SER A CA 1
ATOM 1499 C C . SER A 1 179 ? 19.882 -8.910 -6.929 1.00 92.06 179 SER A C 1
ATOM 1501 O O . SER A 1 179 ? 19.614 -9.843 -6.172 1.00 92.06 179 SER A O 1
ATOM 1503 N N . LEU A 1 180 ? 19.341 -8.760 -8.135 1.00 93.62 180 LEU A N 1
ATOM 1504 C CA . LEU A 1 180 ? 18.397 -9.705 -8.717 1.00 93.62 180 LEU A CA 1
ATOM 1505 C C . LEU A 1 180 ? 18.996 -10.334 -9.9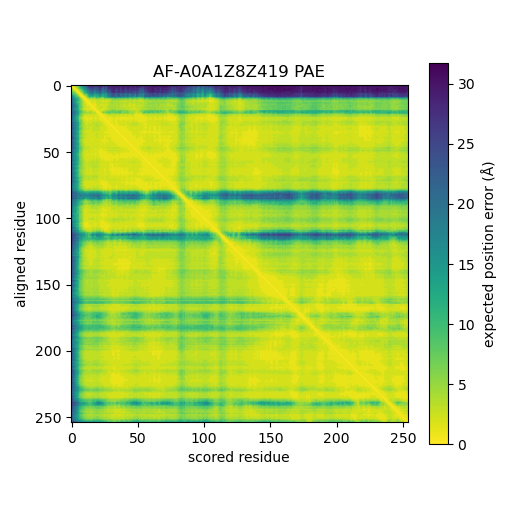86 1.00 93.62 180 LEU A C 1
ATOM 1507 O O . LEU A 1 180 ? 19.688 -9.656 -10.740 1.00 93.62 180 LEU A O 1
ATOM 1511 N N . ARG A 1 181 ? 18.713 -11.615 -10.236 1.00 91.56 181 ARG A N 1
ATOM 1512 C CA . ARG A 1 181 ? 19.111 -12.380 -11.429 1.00 91.56 181 ARG A CA 1
ATOM 1513 C C . ARG A 1 181 ? 18.224 -12.008 -12.634 1.00 91.56 181 ARG A C 1
ATOM 1515 O O . ARG A 1 181 ? 17.366 -12.792 -13.025 1.00 91.56 181 ARG A O 1
ATOM 1522 N N . LEU A 1 182 ? 18.391 -10.807 -13.195 1.00 93.06 182 LEU A N 1
ATOM 1523 C CA . LEU A 1 182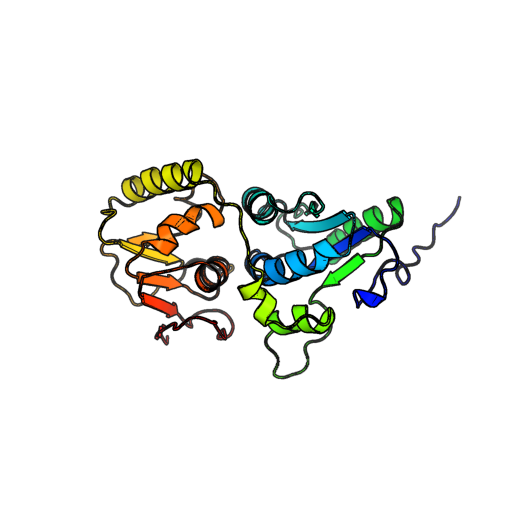 ? 17.764 -10.377 -14.459 1.00 93.06 182 LEU A CA 1
ATOM 1524 C C . LEU A 1 182 ? 18.617 -9.334 -15.205 1.00 93.06 182 LEU A C 1
ATOM 1526 O O . LEU A 1 182 ? 19.481 -8.701 -14.609 1.00 93.06 182 LEU A O 1
ATOM 1530 N N . SER A 1 183 ? 18.357 -9.161 -16.506 1.00 91.31 183 SER A N 1
ATOM 1531 C CA . SER A 1 183 ? 18.968 -8.113 -17.346 1.00 91.31 183 SER A CA 1
ATOM 1532 C C . SER A 1 183 ? 18.467 -6.715 -16.958 1.00 91.31 183 SER A C 1
ATOM 1534 O O . SER A 1 183 ? 17.330 -6.581 -16.513 1.00 91.31 183 SER A O 1
ATOM 1536 N N . ASP A 1 184 ? 19.254 -5.668 -17.210 1.00 91.25 184 ASP A N 1
ATOM 1537 C CA . ASP A 1 184 ? 18.869 -4.264 -16.991 1.00 91.25 184 ASP A CA 1
ATOM 1538 C C . ASP A 1 184 ? 18.156 -3.609 -18.189 1.00 91.25 184 ASP A C 1
ATOM 1540 O O . ASP A 1 184 ? 17.654 -2.490 -18.075 1.00 91.25 184 ASP A O 1
ATOM 1544 N N . GLU A 1 185 ? 18.031 -4.297 -19.323 1.00 92.81 185 GLU A N 1
ATOM 1545 C CA . GLU A 1 185 ? 17.404 -3.739 -20.529 1.00 92.81 185 GLU A CA 1
ATOM 1546 C C . GLU A 1 185 ? 15.940 -3.334 -20.307 1.00 92.81 185 GLU A C 1
ATOM 1548 O O . GLU A 1 185 ? 15.152 -4.116 -19.768 1.00 92.81 185 GLU A O 1
ATOM 1553 N N . ASN A 1 186 ? 15.575 -2.128 -20.758 1.00 95.25 186 ASN A N 1
ATOM 1554 C CA . ASN A 1 186 ? 14.226 -1.560 -20.650 1.00 95.25 186 ASN A CA 1
ATOM 1555 C C . ASN A 1 186 ? 13.647 -1.589 -19.219 1.00 95.25 186 ASN A C 1
ATOM 1557 O O . ASN A 1 186 ? 12.456 -1.837 -19.015 1.00 95.25 186 ASN A O 1
ATOM 1561 N N . THR A 1 187 ? 14.499 -1.361 -18.215 1.00 97.62 187 THR A N 1
ATOM 1562 C CA . THR A 1 187 ? 14.118 -1.413 -16.797 1.00 97.62 187 THR A CA 1
ATOM 1563 C C . THR A 1 187 ? 13.745 -0.048 -16.249 1.00 97.62 187 THR A C 1
ATOM 1565 O O . THR A 1 187 ? 14.537 0.888 -16.292 1.00 97.62 187 THR A O 1
ATOM 1568 N N . ILE A 1 188 ? 12.586 0.018 -15.605 1.00 98.25 188 ILE A N 1
ATOM 1569 C CA . ILE A 1 188 ? 12.228 1.088 -14.681 1.00 98.25 188 ILE A CA 1
ATOM 1570 C C . ILE A 1 188 ? 12.370 0.559 -13.257 1.00 98.25 188 ILE A C 1
ATOM 1572 O O . ILE A 1 188 ? 11.767 -0.451 -12.875 1.00 98.25 188 ILE A O 1
ATOM 1576 N N . TYR A 1 189 ? 13.159 1.264 -12.453 1.00 97.62 189 TYR A N 1
ATOM 1577 C CA . TYR A 1 189 ? 13.341 0.936 -11.048 1.00 97.62 189 TYR A CA 1
ATOM 1578 C C . TYR A 1 189 ? 12.372 1.721 -10.178 1.00 97.62 189 TYR A C 1
ATOM 1580 O O . TYR A 1 189 ? 12.435 2.942 -10.122 1.00 97.62 189 TYR A O 1
ATOM 1588 N N . VAL A 1 190 ? 11.526 1.015 -9.433 1.00 97.00 190 VAL A N 1
ATOM 1589 C CA . VAL A 1 190 ? 10.636 1.641 -8.450 1.00 97.00 190 VAL A CA 1
ATOM 1590 C C . VAL A 1 190 ? 11.454 1.920 -7.192 1.00 97.00 190 VAL A C 1
ATOM 1592 O O . VAL A 1 190 ? 11.757 1.003 -6.426 1.00 97.00 190 VAL A O 1
ATOM 1595 N N . ASN A 1 191 ? 11.871 3.173 -7.013 1.00 94.56 191 ASN A N 1
ATOM 1596 C CA . ASN A 1 191 ? 12.708 3.614 -5.898 1.00 94.56 191 ASN A CA 1
ATOM 1597 C C . ASN A 1 191 ? 12.430 5.082 -5.539 1.00 94.56 191 ASN A C 1
ATOM 1599 O O . ASN A 1 191 ? 11.813 5.820 -6.301 1.00 94.56 191 ASN A O 1
ATOM 1603 N N . LYS A 1 192 ? 12.918 5.520 -4.376 1.00 91.25 192 LYS A N 1
ATOM 1604 C CA . LYS A 1 192 ? 12.724 6.904 -3.909 1.00 91.25 192 LYS A CA 1
ATOM 1605 C C . LYS A 1 192 ? 13.455 7.956 -4.739 1.00 91.25 192 LYS A C 1
ATOM 1607 O O . LYS A 1 192 ? 13.059 9.110 -4.724 1.00 91.25 192 LYS A O 1
ATOM 1612 N N . GLU A 1 193 ? 14.553 7.577 -5.383 1.00 93.56 193 GLU A N 1
ATOM 1613 C CA . GLU A 1 193 ? 15.405 8.503 -6.135 1.00 93.56 193 GLU A CA 1
ATOM 1614 C C . GLU A 1 19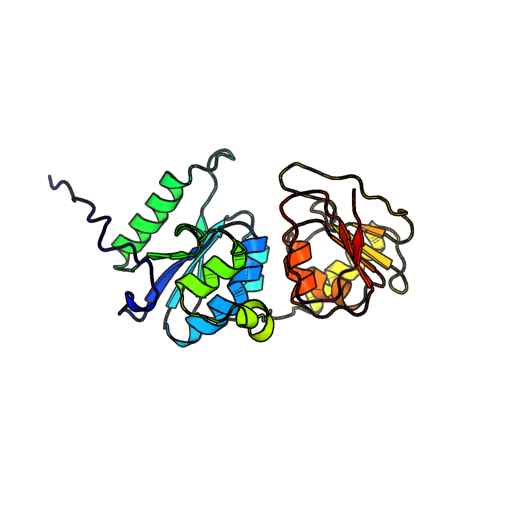3 ? 14.713 9.007 -7.407 1.00 93.56 193 GLU A C 1
ATOM 1616 O O . GLU A 1 193 ? 14.869 10.165 -7.781 1.00 93.56 193 GLU A O 1
ATOM 1621 N N . SER A 1 194 ? 13.915 8.141 -8.029 1.00 94.56 194 SER A N 1
ATOM 1622 C CA . SER A 1 194 ? 13.159 8.425 -9.251 1.00 94.56 194 SER A CA 1
ATOM 1623 C C . SER A 1 194 ? 11.694 8.798 -9.006 1.00 94.56 194 SER A C 1
ATOM 1625 O O . SER A 1 194 ? 11.006 9.149 -9.955 1.00 94.56 194 SER A O 1
ATOM 1627 N N . ASP A 1 195 ? 11.196 8.727 -7.765 1.00 95.69 195 ASP A N 1
ATOM 1628 C CA . ASP A 1 195 ? 9.804 9.046 -7.425 1.00 95.69 195 ASP A CA 1
ATOM 1629 C C . ASP A 1 195 ? 9.657 10.516 -6.979 1.00 95.69 195 ASP A C 1
ATOM 1631 O O . ASP A 1 195 ? 9.925 10.832 -5.814 1.00 95.69 195 ASP A O 1
ATOM 1635 N N . PRO A 1 196 ? 9.177 11.426 -7.850 1.00 95.62 196 PRO A N 1
ATOM 1636 C CA . PRO A 1 196 ? 9.012 12.836 -7.502 1.00 95.62 196 PRO A CA 1
ATOM 1637 C C . PRO A 1 196 ? 7.851 13.099 -6.531 1.00 95.62 196 PRO A C 1
ATOM 1639 O O . PRO A 1 196 ? 7.764 14.195 -5.977 1.00 95.62 196 PRO A O 1
ATOM 1642 N N . PHE A 1 197 ? 6.950 12.135 -6.317 1.00 95.88 197 PHE A N 1
ATOM 1643 C CA . PHE A 1 197 ? 5.754 12.301 -5.483 1.00 95.88 197 PHE A CA 1
ATOM 1644 C C . PHE A 1 197 ? 5.861 11.586 -4.133 1.00 95.88 197 PHE A C 1
ATOM 1646 O O . PHE A 1 197 ? 5.083 11.877 -3.215 1.00 95.88 197 PHE A O 1
ATOM 1653 N N . ASN A 1 198 ? 6.819 10.663 -3.993 1.00 94.50 198 ASN A N 1
ATOM 1654 C CA . ASN A 1 198 ? 6.953 9.776 -2.838 1.00 94.50 198 ASN A CA 1
ATOM 1655 C C . ASN A 1 198 ? 5.610 9.078 -2.527 1.00 94.50 198 ASN A C 1
ATOM 1657 O O . ASN A 1 198 ? 5.127 9.065 -1.387 1.00 94.50 198 ASN A O 1
ATOM 1661 N N . ASN A 1 199 ? 4.964 8.562 -3.576 1.00 96.19 199 ASN A N 1
ATOM 1662 C CA . ASN A 1 199 ? 3.641 7.953 -3.511 1.00 96.19 199 ASN A CA 1
ATOM 1663 C C . ASN A 1 199 ? 3.563 6.712 -4.406 1.00 96.19 199 ASN A C 1
ATOM 1665 O O . ASN A 1 199 ? 3.382 6.793 -5.620 1.00 96.19 199 ASN A O 1
ATOM 1669 N N . LEU A 1 200 ? 3.604 5.546 -3.759 1.00 95.88 200 LEU A N 1
ATOM 1670 C CA . LEU A 1 200 ? 3.591 4.246 -4.424 1.00 95.88 200 LEU A CA 1
ATOM 1671 C C . LEU A 1 200 ? 2.334 4.008 -5.273 1.00 95.88 200 LEU A C 1
ATOM 1673 O O . LEU A 1 200 ? 2.386 3.268 -6.250 1.00 95.88 200 LEU A O 1
ATOM 1677 N N . PHE A 1 201 ? 1.204 4.614 -4.907 1.00 97.94 201 PHE A N 1
ATOM 1678 C CA . PHE A 1 201 ? -0.074 4.380 -5.578 1.00 97.94 201 PHE A CA 1
ATOM 1679 C C . PHE A 1 201 ? -0.169 5.060 -6.946 1.00 97.94 201 PHE A C 1
ATOM 1681 O O . PHE A 1 201 ? -0.954 4.619 -7.775 1.00 97.94 201 PHE A O 1
ATOM 1688 N N . LEU A 1 202 ? 0.680 6.050 -7.235 1.00 98.06 202 LEU A N 1
ATOM 1689 C CA . LEU A 1 202 ? 0.748 6.647 -8.572 1.00 98.06 202 LEU A CA 1
ATOM 1690 C C . LEU A 1 202 ? 1.400 5.715 -9.608 1.00 98.06 202 LEU A C 1
ATOM 1692 O O . LEU A 1 202 ? 1.268 5.938 -10.805 1.00 98.06 202 LEU A O 1
ATOM 1696 N N . TYR A 1 203 ? 2.054 4.632 -9.174 1.00 98.31 203 TYR A N 1
ATOM 1697 C CA . TYR A 1 203 ? 2.611 3.622 -10.078 1.00 98.31 203 TYR A CA 1
ATOM 1698 C C . TYR A 1 203 ? 1.552 2.671 -10.657 1.00 98.31 203 TYR A C 1
ATOM 1700 O O . TYR A 1 203 ? 1.909 1.820 -11.467 1.00 98.31 203 TYR A O 1
ATOM 1708 N N . ILE A 1 204 ? 0.273 2.766 -10.264 1.00 98.44 204 ILE A N 1
ATOM 1709 C CA . ILE A 1 204 ? -0.780 1.840 -10.720 1.00 98.44 204 ILE A CA 1
ATOM 1710 C C . ILE A 1 204 ? -0.873 1.797 -12.249 1.00 98.44 204 ILE A C 1
ATOM 1712 O O . ILE A 1 204 ? -0.986 0.710 -12.815 1.00 98.44 204 ILE A O 1
ATOM 1716 N N . ASP A 1 205 ? -0.748 2.936 -12.931 1.00 98.12 205 ASP A N 1
ATOM 1717 C CA . ASP A 1 205 ? -0.781 2.948 -14.393 1.00 98.12 205 ASP A CA 1
ATOM 1718 C C . ASP A 1 205 ? 0.425 2.235 -15.029 1.00 98.12 205 ASP A C 1
ATOM 1720 O O . ASP A 1 205 ? 0.264 1.452 -15.968 1.00 98.12 205 ASP A O 1
ATOM 1724 N N . LEU A 1 206 ? 1.626 2.411 -14.466 1.00 98.38 206 LEU A N 1
ATOM 1725 C CA . LE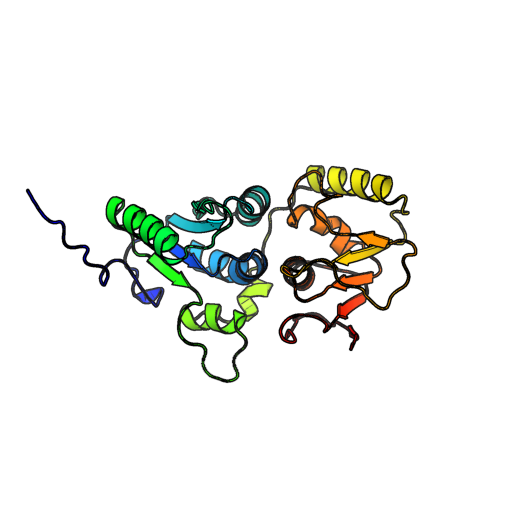U A 1 206 ? 2.807 1.657 -14.896 1.00 98.38 206 LEU A CA 1
ATOM 1726 C C . LEU A 1 206 ? 2.632 0.155 -14.635 1.00 98.38 206 LEU A C 1
ATOM 1728 O O . LEU A 1 206 ? 2.958 -0.672 -15.481 1.00 98.38 206 LEU A O 1
ATOM 1732 N N . ILE A 1 207 ? 2.090 -0.223 -13.474 1.00 98.56 207 ILE A N 1
ATOM 1733 C CA . ILE A 1 207 ? 1.830 -1.627 -13.120 1.00 98.56 207 ILE A CA 1
ATOM 1734 C C . ILE A 1 207 ? 0.870 -2.270 -14.131 1.00 98.56 207 ILE A C 1
ATOM 1736 O O . ILE A 1 207 ? 1.101 -3.393 -14.582 1.00 98.56 207 ILE A O 1
ATOM 1740 N N . ASN A 1 208 ? -0.185 -1.556 -14.524 1.00 97.88 208 ASN A N 1
ATOM 1741 C CA . ASN A 1 208 ? -1.181 -2.061 -15.466 1.00 97.88 208 ASN A CA 1
ATOM 1742 C C . ASN A 1 208 ? -0.586 -2.369 -16.851 1.00 97.88 208 ASN A C 1
ATOM 1744 O O . ASN A 1 208 ? -1.052 -3.296 -17.523 1.00 97.88 208 ASN A O 1
ATOM 1748 N N . ASN A 1 209 ? 0.426 -1.602 -17.273 1.00 97.75 209 ASN A N 1
ATOM 1749 C CA . ASN A 1 209 ? 0.946 -1.600 -18.643 1.00 97.75 209 ASN A CA 1
ATOM 1750 C C . ASN A 1 209 ? 2.334 -2.251 -18.806 1.00 97.75 209 ASN A C 1
ATOM 1752 O O . ASN A 1 209 ? 2.737 -2.528 -19.938 1.00 97.75 209 ASN A O 1
ATOM 1756 N N . ALA A 1 210 ? 3.050 -2.535 -17.716 1.00 98.19 210 ALA A N 1
ATOM 1757 C CA . ALA A 1 210 ? 4.348 -3.205 -17.756 1.00 98.19 210 ALA A CA 1
ATOM 1758 C C . ALA A 1 210 ? 4.264 -4.605 -18.392 1.00 98.19 210 ALA A C 1
ATOM 1760 O O . ALA A 1 210 ? 3.301 -5.347 -18.176 1.00 98.19 210 ALA A O 1
ATOM 1761 N N . LYS A 1 211 ? 5.303 -4.997 -19.143 1.00 97.75 211 LYS A N 1
ATOM 1762 C CA . LYS A 1 211 ? 5.422 -6.353 -19.716 1.00 97.75 211 LYS A CA 1
ATOM 1763 C C . LYS A 1 211 ? 5.861 -7.376 -18.680 1.00 97.75 211 LYS A C 1
ATOM 1765 O O . LYS A 1 211 ? 5.396 -8.514 -18.704 1.00 97.75 211 LYS A O 1
ATOM 1770 N N . GLU A 1 212 ? 6.719 -6.952 -17.763 1.00 98.06 212 GLU A N 1
ATOM 1771 C CA . GLU A 1 212 ? 7.2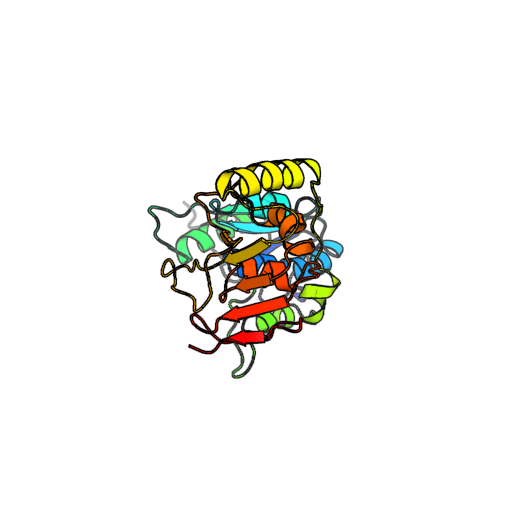20 -7.763 -16.661 1.00 98.06 212 GLU A CA 1
ATOM 1772 C C . GLU A 1 212 ? 7.277 -6.924 -15.386 1.00 98.06 212 GLU A C 1
ATOM 1774 O O . GLU A 1 212 ? 7.583 -5.729 -15.421 1.00 98.06 212 GLU A O 1
ATOM 1779 N N . ILE A 1 213 ? 6.988 -7.548 -14.247 1.00 98.62 213 ILE A N 1
ATOM 1780 C CA . ILE A 1 213 ? 7.078 -6.910 -12.937 1.00 98.62 213 ILE A CA 1
ATOM 1781 C C . ILE A 1 213 ? 7.832 -7.835 -11.993 1.00 98.62 213 ILE A C 1
ATOM 1783 O O . ILE A 1 213 ? 7.389 -8.943 -11.699 1.00 98.62 213 ILE A O 1
ATOM 1787 N N . HIS A 1 214 ? 8.961 -7.357 -11.486 1.00 98.25 214 HIS A N 1
ATOM 1788 C CA . HIS A 1 214 ? 9.833 -8.087 -10.578 1.00 98.25 214 HIS A CA 1
ATOM 1789 C C . HIS A 1 214 ? 9.794 -7.462 -9.192 1.00 98.25 214 HIS A C 1
ATOM 1791 O O . HIS A 1 214 ? 10.127 -6.287 -9.009 1.00 98.25 214 HIS A O 1
ATOM 1797 N N . CYS A 1 215 ? 9.428 -8.265 -8.200 1.00 97.19 215 CYS A N 1
ATOM 1798 C CA . CYS A 1 215 ? 9.312 -7.820 -6.821 1.00 97.19 215 CYS A CA 1
ATOM 1799 C C . CYS A 1 215 ? 10.047 -8.751 -5.858 1.00 97.19 215 CYS A C 1
ATOM 1801 O O . CYS A 1 215 ? 10.061 -9.967 -6.022 1.00 97.19 215 CYS A O 1
ATOM 1803 N N . LEU A 1 216 ? 10.603 -8.156 -4.809 1.00 95.25 216 LEU A N 1
ATOM 1804 C CA . LEU A 1 216 ? 10.908 -8.828 -3.544 1.00 95.25 216 LEU A CA 1
ATOM 1805 C C . LEU A 1 216 ? 9.664 -8.826 -2.639 1.00 95.25 216 LEU A C 1
ATOM 1807 O O . LEU A 1 216 ? 8.666 -8.182 -2.959 1.00 95.25 216 LEU A O 1
ATOM 1811 N N . ASN A 1 217 ? 9.735 -9.440 -1.457 1.00 93.44 217 ASN A N 1
ATOM 1812 C CA . ASN A 1 217 ? 8.752 -9.203 -0.395 1.00 93.44 217 ASN A CA 1
ATOM 1813 C C . ASN A 1 217 ? 8.797 -7.725 0.063 1.00 93.44 217 ASN A C 1
ATOM 1815 O O . ASN A 1 217 ? 9.682 -7.317 0.818 1.00 93.44 217 ASN A O 1
ATOM 1819 N N . SER A 1 218 ? 7.884 -6.898 -0.459 1.00 94.00 218 SER A N 1
ATOM 1820 C CA . SER A 1 218 ? 7.849 -5.446 -0.247 1.00 94.00 218 SER A CA 1
ATOM 1821 C C . SER A 1 218 ? 6.428 -4.873 -0.319 1.00 94.00 218 SER A C 1
ATOM 1823 O O . SER A 1 218 ? 5.490 -5.530 -0.775 1.00 94.00 218 SER A O 1
ATOM 1825 N N . SER A 1 219 ? 6.262 -3.601 0.066 1.00 95.12 219 SER A N 1
ATOM 1826 C CA . SER A 1 219 ? 4.996 -2.877 -0.127 1.00 95.12 219 SER A CA 1
ATOM 1827 C C . SER A 1 219 ? 4.568 -2.814 -1.594 1.00 95.12 219 SER A C 1
ATOM 1829 O O . SER A 1 219 ? 3.380 -2.919 -1.878 1.00 95.12 219 SER A O 1
ATOM 1831 N N . PHE A 1 220 ? 5.520 -2.696 -2.525 1.00 97.31 220 PHE A N 1
ATOM 1832 C CA . PHE A 1 220 ? 5.223 -2.696 -3.958 1.00 97.31 220 PHE A CA 1
ATOM 1833 C C . PHE A 1 220 ? 4.686 -4.049 -4.431 1.00 97.31 220 PHE A C 1
ATOM 1835 O O . PHE A 1 220 ? 3.686 -4.081 -5.137 1.00 97.31 220 PHE A O 1
ATOM 1842 N N . CYS A 1 221 ? 5.253 -5.162 -3.952 1.00 97.25 221 CYS A N 1
ATOM 1843 C CA . CYS A 1 221 ? 4.722 -6.503 -4.219 1.00 97.25 221 CYS A CA 1
ATOM 1844 C C . CYS A 1 221 ? 3.258 -6.630 -3.780 1.00 97.25 221 CYS A C 1
ATOM 1846 O O . CYS A 1 221 ? 2.402 -7.068 -4.547 1.00 97.25 221 CYS A O 1
ATOM 1848 N N . HIS A 1 222 ? 2.946 -6.170 -2.563 1.00 96.88 222 HIS A N 1
ATOM 1849 C CA . HIS A 1 222 ? 1.580 -6.204 -2.045 1.00 96.88 222 HIS A CA 1
ATOM 1850 C C . HIS A 1 222 ? 0.606 -5.314 -2.827 1.00 96.88 222 HIS A C 1
ATOM 1852 O O . HIS A 1 222 ? -0.572 -5.671 -2.904 1.00 96.88 222 HIS A O 1
ATOM 1858 N N . LEU A 1 223 ? 1.072 -4.192 -3.390 1.00 98.25 223 LEU A N 1
ATOM 1859 C CA . LEU A 1 223 ? 0.276 -3.351 -4.285 1.00 98.25 223 LEU A CA 1
ATOM 1860 C C . LEU A 1 223 ? 0.013 -4.066 -5.613 1.00 98.25 223 LEU A C 1
ATOM 1862 O O . LEU A 1 223 ? -1.145 -4.217 -5.992 1.00 98.25 223 LEU A O 1
ATOM 1866 N N . VAL A 1 224 ? 1.067 -4.548 -6.282 1.00 98.38 224 VAL A N 1
ATOM 1867 C CA . VAL A 1 224 ? 0.971 -5.246 -7.576 1.00 98.38 224 VAL A CA 1
ATOM 1868 C C . VAL A 1 224 ? 0.042 -6.450 -7.479 1.00 98.38 224 VAL A C 1
ATOM 1870 O O . VAL A 1 224 ? -0.744 -6.683 -8.389 1.00 98.38 224 VAL A O 1
ATOM 1873 N N . ASP A 1 225 ? 0.067 -7.193 -6.372 1.00 97.81 225 ASP A N 1
ATOM 1874 C CA . ASP A 1 225 ? -0.813 -8.348 -6.173 1.00 97.81 225 ASP A CA 1
ATOM 1875 C C . ASP A 1 225 ? -2.306 -7.976 -6.023 1.00 97.81 225 ASP A C 1
ATOM 1877 O O . ASP A 1 225 ? -3.168 -8.839 -6.172 1.00 97.81 225 ASP A O 1
ATOM 1881 N N . ARG A 1 226 ? -2.633 -6.702 -5.755 1.00 97.62 226 ARG A N 1
ATOM 1882 C CA . ARG A 1 226 ? -4.004 -6.209 -5.496 1.00 97.62 226 ARG A CA 1
ATOM 1883 C C . ARG A 1 226 ? -4.615 -5.356 -6.602 1.00 97.62 226 ARG A C 1
ATOM 1885 O O . ARG A 1 226 ? -5.835 -5.242 -6.644 1.00 97.62 226 ARG A O 1
ATOM 1892 N N . VAL A 1 227 ? -3.806 -4.734 -7.453 1.00 97.56 227 VAL A N 1
ATOM 1893 C CA . VAL A 1 227 ? -4.295 -3.945 -8.602 1.00 97.56 227 VAL A CA 1
ATOM 1894 C C . VAL A 1 227 ? -4.303 -4.794 -9.864 1.00 97.56 227 VAL A C 1
ATOM 1896 O O . VAL A 1 227 ? -3.919 -5.952 -9.806 1.00 97.56 227 VAL A O 1
ATOM 1899 N N . GLU A 1 228 ? -4.753 -4.293 -11.007 1.00 96.38 228 GLU A N 1
ATOM 1900 C CA . GLU A 1 228 ? -4.646 -5.051 -12.258 1.00 96.38 228 GLU A CA 1
ATOM 1901 C C . GLU A 1 228 ? -3.196 -5.074 -12.769 1.00 96.38 228 GLU A C 1
ATOM 1903 O O . GLU A 1 228 ? -2.359 -4.272 -12.377 1.00 96.38 228 GLU A O 1
ATOM 1908 N N . SER A 1 229 ? -2.844 -6.071 -13.577 1.00 96.38 229 SER A N 1
ATOM 1909 C CA . SER A 1 229 ? -1.541 -6.132 -14.249 1.00 96.38 229 SER A CA 1
ATOM 1910 C C . SER A 1 229 ? -1.649 -7.067 -15.444 1.00 96.38 229 SER A C 1
ATOM 1912 O O . SER A 1 229 ? -2.141 -8.186 -15.291 1.00 96.38 229 SER A O 1
ATOM 1914 N N . LYS A 1 230 ? -1.180 -6.634 -16.615 1.00 94.38 230 LYS A N 1
ATOM 1915 C CA . LYS A 1 230 ? -1.210 -7.453 -17.841 1.00 94.38 230 LYS A CA 1
ATOM 1916 C C . LYS A 1 230 ? 0.086 -8.232 -18.079 1.00 94.38 230 LYS A C 1
ATOM 1918 O O . LYS A 1 230 ? 0.081 -9.190 -18.845 1.00 94.38 230 LYS A O 1
ATOM 1923 N N . GLY A 1 231 ? 1.181 -7.796 -17.459 1.00 96.12 231 GLY A N 1
ATOM 1924 C CA . GLY A 1 231 ? 2.503 -8.392 -17.614 1.00 96.12 231 GLY A CA 1
ATOM 1925 C C . GLY A 1 231 ? 2.732 -9.660 -16.797 1.00 96.12 231 GLY A C 1
ATOM 1926 O O . GLY A 1 231 ? 1.961 -10.007 -15.900 1.00 96.12 231 GLY A O 1
ATOM 1927 N N . ASN A 1 232 ? 3.854 -10.317 -17.087 1.00 98.19 232 ASN A N 1
ATOM 1928 C CA . ASN A 1 232 ? 4.358 -11.445 -16.313 1.00 98.19 232 ASN A CA 1
ATOM 1929 C C . ASN A 1 232 ? 4.847 -10.970 -14.940 1.00 98.19 232 ASN A C 1
ATOM 1931 O O . ASN A 1 232 ? 5.523 -9.946 -14.823 1.00 98.19 232 ASN A O 1
ATOM 1935 N N . LEU A 1 233 ? 4.521 -11.726 -13.895 1.00 98.56 233 LEU A N 1
ATOM 1936 C CA . LEU A 1 233 ? 4.836 -11.370 -12.516 1.00 98.56 233 LEU A CA 1
ATOM 1937 C C . LEU A 1 233 ? 5.911 -12.300 -11.962 1.00 98.56 233 LEU A C 1
ATOM 1939 O O . LEU A 1 233 ? 5.747 -13.518 -11.991 1.00 98.56 233 LEU A O 1
ATOM 1943 N N . PHE A 1 234 ? 6.979 -11.727 -11.413 1.00 97.75 234 PHE A N 1
ATOM 1944 C CA . PHE A 1 234 ? 8.123 -12.457 -10.875 1.00 97.75 234 PHE A CA 1
ATOM 1945 C C . PHE A 1 234 ? 8.372 -12.083 -9.414 1.00 97.75 234 PHE A C 1
ATOM 1947 O O . PHE A 1 234 ? 8.653 -10.925 -9.089 1.00 97.75 234 PHE A O 1
ATOM 1954 N N . TYR A 1 235 ? 8.292 -13.074 -8.531 1.00 97.19 235 TYR A N 1
ATOM 1955 C CA . TYR A 1 235 ? 8.598 -12.930 -7.113 1.00 97.19 235 TYR A CA 1
ATOM 1956 C C . TYR A 1 235 ? 9.983 -13.510 -6.829 1.00 97.19 235 TYR A C 1
ATOM 1958 O O . TYR A 1 235 ? 10.223 -14.696 -7.036 1.00 97.19 235 TYR A O 1
ATOM 1966 N N . HIS A 1 236 ? 10.895 -12.672 -6.352 1.00 95.81 236 HIS A N 1
ATOM 1967 C CA . HIS A 1 236 ? 12.266 -13.052 -6.021 1.00 95.81 236 HIS A CA 1
ATOM 1968 C C . HIS A 1 236 ? 12.359 -13.397 -4.530 1.00 95.81 236 HIS A C 1
ATOM 1970 O O . HIS A 1 236 ? 12.295 -12.496 -3.686 1.00 95.81 236 HIS A O 1
ATOM 1976 N N . ASP A 1 237 ? 12.520 -14.683 -4.198 1.00 92.25 237 ASP A N 1
ATOM 1977 C CA . ASP A 1 237 ? 12.491 -15.189 -2.812 1.00 92.25 237 ASP A CA 1
ATOM 1978 C C . ASP A 1 237 ? 13.831 -14.992 -2.080 1.00 92.25 237 ASP A C 1
ATOM 1980 O O . ASP A 1 237 ? 14.487 -15.927 -1.637 1.00 92.25 237 ASP A O 1
ATOM 1984 N N . LEU A 1 238 ? 14.277 -13.737 -2.007 1.00 90.69 238 LEU A N 1
ATOM 1985 C CA . LEU A 1 238 ? 15.583 -13.361 -1.455 1.00 90.69 238 LEU A CA 1
ATOM 1986 C C . LEU A 1 238 ? 15.492 -12.766 -0.041 1.00 90.69 238 LEU A C 1
ATOM 1988 O O . LEU A 1 238 ? 16.475 -12.739 0.701 1.00 90.69 238 LEU A O 1
ATOM 1992 N N . VAL A 1 239 ? 14.334 -12.212 0.327 1.00 86.19 239 VAL A N 1
ATOM 1993 C CA . VAL A 1 239 ? 14.122 -11.533 1.612 1.00 86.19 239 VAL A CA 1
ATOM 1994 C C . VAL A 1 239 ? 12.743 -11.828 2.176 1.00 86.19 239 VAL A C 1
ATOM 1996 O O . VAL A 1 239 ? 11.749 -11.854 1.456 1.00 86.19 239 VAL A O 1
ATOM 1999 N N . GLY A 1 240 ? 12.685 -11.947 3.501 1.00 80.88 240 GLY A N 1
ATOM 2000 C CA . GLY A 1 240 ? 11.446 -12.224 4.215 1.00 80.88 240 GLY A CA 1
ATOM 2001 C C . GLY A 1 240 ? 10.992 -13.674 4.066 1.00 80.88 240 GLY A C 1
ATOM 2002 O O . GLY A 1 240 ? 11.736 -14.544 3.629 1.00 80.88 240 GLY A O 1
ATOM 2003 N N . SER A 1 241 ? 9.764 -13.941 4.499 1.00 79.06 241 SER A N 1
ATOM 2004 C CA . SER A 1 241 ? 9.116 -15.233 4.286 1.00 79.06 241 SER A CA 1
ATOM 2005 C C . SER A 1 241 ? 8.448 -15.268 2.917 1.00 79.06 241 SER A C 1
ATOM 2007 O O . SER A 1 241 ? 7.864 -14.258 2.511 1.00 79.06 241 SER A O 1
ATOM 2009 N N . LYS A 1 242 ? 8.410 -16.447 2.292 1.00 81.88 242 LYS A N 1
ATOM 2010 C CA . LYS A 1 242 ? 7.600 -16.700 1.098 1.00 81.88 242 LYS A CA 1
ATOM 2011 C C . LYS A 1 242 ? 6.147 -16.263 1.316 1.00 81.88 242 LYS A C 1
ATOM 2013 O O . LYS A 1 242 ? 5.533 -16.573 2.342 1.00 81.88 242 LYS A O 1
ATOM 2018 N N . LEU A 1 243 ? 5.625 -15.486 0.371 1.00 87.31 243 LEU A N 1
ATOM 2019 C CA . LEU A 1 243 ? 4.261 -14.964 0.393 1.00 87.31 243 LEU A CA 1
ATOM 2020 C C . LEU A 1 243 ? 3.317 -15.908 -0.365 1.00 87.31 243 LEU A C 1
ATOM 2022 O O . LEU A 1 243 ? 3.697 -16.461 -1.394 1.00 87.31 243 LEU A O 1
ATOM 2026 N N . ASN A 1 244 ? 2.074 -16.036 0.107 1.00 89.69 244 ASN A N 1
ATOM 2027 C CA . ASN A 1 244 ? 0.993 -16.651 -0.664 1.00 89.69 244 ASN A CA 1
ATOM 2028 C C . ASN A 1 244 ? 0.282 -15.519 -1.408 1.00 89.69 244 ASN A C 1
ATOM 2030 O O . ASN A 1 244 ? -0.613 -14.875 -0.863 1.00 89.69 244 ASN A O 1
ATOM 2034 N N . LEU A 1 245 ? 0.771 -15.214 -2.606 1.00 93.00 245 LEU A N 1
ATOM 2035 C CA . LEU A 1 245 ? 0.229 -14.161 -3.463 1.00 93.00 245 LEU A CA 1
ATOM 2036 C C . LEU A 1 245 ? -0.997 -14.683 -4.224 1.00 93.00 245 LEU A C 1
ATOM 2038 O O . LEU A 1 245 ? -1.068 -15.871 -4.536 1.00 93.00 245 LEU A O 1
ATOM 2042 N N . ASN A 1 246 ? -1.970 -13.812 -4.497 1.00 94.44 246 ASN A N 1
ATOM 2043 C CA . ASN A 1 246 ? -3.235 -14.218 -5.118 1.00 94.44 246 ASN A CA 1
ATOM 2044 C C . ASN A 1 246 ? -3.115 -14.397 -6.636 1.00 94.44 246 ASN A C 1
ATOM 2046 O O . ASN A 1 246 ? -3.838 -15.196 -7.227 1.00 94.44 246 ASN A O 1
ATOM 2050 N N . LYS A 1 247 ? -2.221 -13.644 -7.283 1.00 95.81 247 LYS A N 1
ATOM 2051 C CA . LYS A 1 247 ? -1.982 -13.769 -8.725 1.00 95.81 247 LYS A CA 1
ATOM 2052 C C . LYS A 1 247 ? -0.997 -14.894 -9.053 1.00 95.81 247 LYS A C 1
ATOM 2054 O O . LYS A 1 247 ? -0.286 -15.406 -8.193 1.00 95.81 247 LYS A O 1
ATOM 2059 N N . ASN A 1 248 ? -0.901 -15.231 -10.337 1.00 95.75 248 ASN A N 1
ATOM 2060 C CA . ASN A 1 248 ? 0.037 -16.231 -10.852 1.00 95.75 248 ASN A CA 1
ATOM 2061 C C . ASN A 1 248 ? 1.469 -15.669 -10.938 1.00 95.75 248 ASN A C 1
ATOM 2063 O O . ASN A 1 248 ? 1.949 -15.328 -12.018 1.00 95.75 248 ASN A O 1
ATOM 2067 N N . TRP A 1 249 ? 2.142 -15.555 -9.793 1.00 97.62 249 TRP A N 1
ATOM 2068 C CA . TRP A 1 249 ? 3.544 -15.137 -9.712 1.00 97.62 249 TRP A CA 1
ATOM 2069 C C . TRP A 1 249 ? 4.496 -16.302 -10.002 1.00 97.62 249 TRP A C 1
ATOM 2071 O O . TRP A 1 249 ? 4.419 -17.357 -9.373 1.00 97.62 249 TRP A O 1
ATOM 2081 N N . GLN A 1 250 ? 5.454 -16.086 -10.899 1.00 96.81 250 GLN A N 1
ATOM 2082 C CA . GLN A 1 250 ? 6.588 -16.983 -11.094 1.00 96.81 250 GLN A CA 1
ATOM 2083 C C . GLN A 1 250 ? 7.618 -16.723 -9.992 1.00 96.81 250 GLN A C 1
ATOM 2085 O O . GLN A 1 250 ? 8.098 -15.601 -9.831 1.00 96.81 250 GLN A O 1
ATOM 2090 N N . THR A 1 251 ? 7.939 -17.745 -9.199 1.00 95.31 251 THR A N 1
ATOM 2091 C CA . THR A 1 251 ? 8.963 -17.616 -8.151 1.00 95.31 251 THR A CA 1
ATOM 2092 C C . THR A 1 251 ? 10.350 -17.814 -8.755 1.00 95.31 251 THR A C 1
ATOM 2094 O O . THR A 1 251 ? 10.576 -18.784 -9.474 1.00 95.31 251 THR A O 1
ATOM 2097 N N . VAL A 1 252 ? 11.267 -16.898 -8.452 1.00 94.25 252 VAL A N 1
ATOM 2098 C CA . VAL A 1 252 ? 12.693 -17.001 -8.769 1.00 94.25 252 VAL A CA 1
ATOM 2099 C C . VAL A 1 252 ? 13.435 -17.311 -7.475 1.00 94.25 252 VAL A C 1
ATOM 2101 O O . VAL A 1 252 ? 13.489 -16.470 -6.573 1.00 94.25 252 VAL A O 1
ATOM 2104 N N . ASP A 1 253 ? 13.995 -18.515 -7.399 1.00 89.81 253 ASP A N 1
ATOM 2105 C CA . ASP A 1 253 ? 14.749 -18.989 -6.240 1.00 89.81 253 ASP A CA 1
ATOM 2106 C C . ASP A 1 253 ? 16.198 -18.467 -6.276 1.00 89.81 253 ASP A C 1
ATOM 2108 O O . ASP A 1 253 ? 16.818 -18.365 -7.346 1.00 89.81 253 ASP A O 1
ATOM 2112 N N . TYR A 1 254 ? 16.738 -18.126 -5.100 1.00 86.81 254 TYR A N 1
ATOM 2113 C CA . TYR A 1 254 ? 18.086 -17.571 -4.922 1.00 86.81 254 TYR A CA 1
ATOM 2114 C C . TYR A 1 254 ? 19.018 -18.520 -4.186 1.00 86.81 254 TYR A C 1
ATOM 2116 O O . TYR A 1 254 ? 18.616 -19.062 -3.137 1.00 86.81 254 TYR A O 1
#

pLDDT: mean 90.79, std 12.02, range [35.47, 98.62]

Nearest PDB structures (foldseek):
  2we9-assembly1_A  TM=4.561E-01  e=1.224E-01  Mycobacterium tuberculosis H37Rv
  3ot5-assembly5_C-2  TM=3.804E-01  e=4.190E-01  Listeria monocytogenes EGD-e
  4gh5-assembly1_D  TM=2.872E-01  e=3.276E-01  Xanthobacter autotrophicus Py2
  8inj-assembly1_A  TM=4.135E-01  e=3.395E+00  Catharanthus roseus
  8wrj-assembly1_A  TM=3.933E-01  e=3.840E+00  Catharanthus roseus

Sequence (254 aa):
MKKSFFNKNETLVKKLSQVKDDSLIIFPHLGLGDQIINKGAINVVSKNFKKIYLVSWRKFQNSMDYLYADLENVEMLYIEPKNNEVDFDNYFLSVTKFADSKNLKVLKLGYEHKKKGIPFYEAFYRQIKIDYQNSYSNFKVLRDESSEKKLNDHIFKYFNVSPENYKLVHKEHSSGKKSLRLSDENTIYVNKESDPFNNLFLYIDLINNAKEIHCLNSSFCHLVDRVESKGNLFYHDLVGSKLNLNKNWQTVDY

Mean predicted aligned error: 5.3 Å

Radius of gyration: 19.54 Å; Cα contacts (8 Å, |Δi|>4): 408; chains: 1; bounding box: 41×39×69 Å

Secondary structure (DSSP, 8-state):
-------HHHHEESSGGG--SSEEEEE---SHHHHHHHHHHHHHHGGG-SEEEEEEEGGGHHHHHHHTTT-TTEEEEEEPPSTT---HHHHHHHHHHHHHHHT-EEEETT-SPPPTT--HHHHHHHHTT--TTHHHHT------HHHHHHHHHHHHHHHT--TTS-EEEE-EETTEE---SS--TTEEE-STTT-SS--GGGGHHHHHH-SEEEE-SSHHHHHHTTS---SEEEEETTSSSPP--SS-EEEE--

Foldseek 3Di:
DDDPDPPVVQQEDQEPVSFPALEAEEAEPAALLLVLLCLLVCLVVLVRHQAYEYEYEPLCVLANCQQCVVRPRYHYDYDYDDPPDCPVVVRVVVVSVVCVVVVHHYHYFQPPDDDPPDDSSQSRCVSHVHGSCSSAVRRDTDDDVVLLVVLVVQQCVVLVADLQAAEEEEQADPVGGDDDPDDPPRYGYDDPVSGPSSYLVSCLVVQQRYQEYEDEPGSNLSVSLRGHHDHAAEYEDPDDDDDPGPDDYDYDYD

Solvent-accessible surface area (backbone atoms only — not comparable to full-atom values): 14760 Å² total; per-residue (Å²): 132,87,81,78,78,79,64,72,73,74,40,52,37,76,41,64,89,74,60,84,62,53,45,37,33,41,41,48,59,61,50,68,33,49,44,58,53,42,42,6,51,48,60,59,53,52,78,75,34,72,34,35,36,40,45,38,45,47,95,44,41,62,34,51,56,48,56,42,64,80,38,89,43,52,41,80,44,67,43,78,71,58,92,86,44,86,56,60,68,62,53,52,49,53,52,50,54,52,25,62,77,67,74,30,43,35,36,55,42,60,75,64,85,75,61,89,95,56,59,73,75,49,46,38,26,57,53,63,74,44,67,56,65,34,35,45,81,41,46,71,66,71,82,54,68,69,61,21,49,54,48,49,60,48,44,35,61,72,58,71,36,58,91,91,58,33,30,40,38,36,49,62,46,100,91,44,78,58,90,69,101,69,82,74,76,43,49,41,68,64,48,77,91,69,39,93,73,65,38,75,73,46,44,52,63,55,48,40,67,23,54,32,38,39,26,38,73,38,45,64,39,55,47,58,58,54,51,71,60,75,33,53,38,34,39,37,67,77,47,85,72,89,76,92,66,86,54,87,58,46,76,44,84,117